Protein 2WGP (pdb70)

Radius of gyration: 25.58 Å; Cα contacts (8 Å, |Δi|>4): 626; chains: 2; bounding box: 50×39×85 Å

Structure (mmCIF, N/CA/C/O backbone):
data_2WGP
#
_entry.id   2WGP
#
_cell.length_a   85.011
_cell.length_b   85.011
_cell.length_c   115.112
_cell.angle_alpha   90.00
_cell.angle_beta   90.00
_cell.angle_gamma   90.00
#
_symmetry.space_group_name_H-M   'I 4'
#
loop_
_entity.id
_entity.type
_entity.pdbx_description
1 polymer 'DUAL SPECIFICITY PROTEIN PHOSPHATASE 14'
2 non-polymer 'PHOSPHATE ION'
3 water water
#
loop_
_atom_site.group_PDB
_atom_site.id
_atom_site.type_symbol
_atom_site.label_atom_id
_atom_site.label_alt_id
_atom_site.label_comp_id
_atom_site.label_asym_id
_atom_site.label_entity_id
_atom_site.label_seq_id
_atom_site.pdbx_PDB_ins_code
_atom_site.Cartn_x
_atom_site.Cartn_y
_atom_site.Cartn_z
_atom_site.occupancy
_atom_site.B_iso_or_equiv
_atom_site.auth_seq_id
_atom_site.auth_comp_id
_atom_site.auth_asym_id
_atom_site.auth_atom_id
_atom_site.pdbx_PDB_model_num
ATOM 1 N N . ILE A 1 23 ? -24.595 -26.696 15.901 1.00 36.35 24 ILE A N 1
ATOM 2 C CA . ILE A 1 23 ? -25.629 -27.690 16.119 1.00 35.44 24 ILE A CA 1
ATOM 3 C C . ILE A 1 23 ? -25.932 -28.525 14.860 1.00 34.58 24 ILE A C 1
ATOM 4 O O . ILE A 1 23 ? -26.010 -27.988 13.720 1.00 34.88 24 ILE A O 1
ATOM 6 N N . GLY A 1 24 ? -26.120 -29.836 15.071 1.00 33.27 25 GLY A N 1
ATOM 7 C CA . GLY A 1 24 ? -26.526 -30.759 13.996 1.00 31.27 25 GLY A CA 1
ATOM 8 C C . GLY A 1 24 ? -27.897 -30.376 13.443 1.00 28.86 25 GLY A C 1
ATOM 9 O O . GLY A 1 24 ? -28.804 -30.050 14.194 1.00 29.07 25 GLY A O 1
ATOM 10 N N . GLY A 1 25 ? -28.035 -30.413 12.121 1.00 26.82 26 GLY A N 1
ATOM 11 C CA . GLY A 1 25 ? -29.292 -30.148 11.451 1.00 26.40 26 GLY A CA 1
ATOM 12 C C . GLY A 1 25 ? -29.616 -28.700 11.138 1.00 25.30 26 GLY A C 1
ATOM 13 O O . GLY A 1 25 ? -30.693 -28.443 10.670 1.00 24.97 26 GLY A O 1
ATOM 14 N N . ILE A 1 26 ? -28.703 -27.761 11.417 1.00 24.91 27 ILE A N 1
ATOM 15 C CA . ILE A 1 26 ? -28.869 -26.360 11.016 1.00 25.84 27 ILE A CA 1
ATOM 16 C C . ILE A 1 26 ? -27.524 -25.759 10.567 1.00 25.74 27 ILE A C 1
ATOM 17 O O . ILE A 1 26 ? -26.446 -26.106 11.090 1.00 26.54 27 ILE A O 1
ATOM 22 N N . ALA A 1 27 ? -27.580 -24.919 9.542 1.00 25.04 28 ALA A N 1
ATOM 23 C CA . ALA A 1 27 ? -26.385 -24.254 9.012 1.00 25.12 28 ALA A CA 1
ATOM 24 C C . ALA A 1 27 ? -26.748 -22.843 8.635 1.00 24.97 28 ALA A C 1
ATOM 25 O O . ALA A 1 27 ? -27.814 -22.622 8.045 1.00 24.25 28 ALA A O 1
ATOM 27 N N . GLN A 1 28 ? -25.852 -21.903 8.934 1.00 24.61 29 GLN A N 1
ATOM 28 C CA . GLN A 1 28 ? -26.018 -20.535 8.490 1.00 25.91 29 GLN A CA 1
ATOM 29 C C . GLN A 1 28 ? -25.472 -20.349 7.077 1.00 25.54 29 GLN A C 1
ATOM 30 O O . GLN A 1 28 ? -24.336 -20.756 6.779 1.00 25.07 29 GLN A O 1
ATOM 36 N N . ILE A 1 29 ? -26.288 -19.739 6.218 1.00 25.34 30 ILE A N 1
ATOM 37 C CA . ILE A 1 29 ? -25.911 -19.434 4.812 1.00 25.73 30 ILE A CA 1
ATOM 38 C C . ILE A 1 29 ? -25.533 -17.964 4.642 1.00 25.75 30 ILE A C 1
ATOM 39 O O . ILE A 1 29 ? -24.520 -17.645 4.024 1.00 26.10 30 ILE A O 1
ATOM 44 N N . THR A 1 30 ? -26.341 -17.076 5.206 1.00 26.09 31 THR A N 1
ATOM 45 C CA . THR A 1 30 ? -26.027 -15.646 5.249 1.00 26.68 31 THR A CA 1
ATOM 46 C C . THR A 1 30 ? -26.386 -15.147 6.637 1.00 27.32 31 THR A C 1
ATOM 47 O O . THR A 1 30 ? -26.931 -15.906 7.421 1.00 28.24 31 THR A O 1
ATOM 51 N N . SER A 1 31 ? -26.139 -13.868 6.924 1.00 28.39 32 SER A N 1
ATOM 52 C CA . SER A 1 31 ? -26.530 -13.265 8.209 1.00 29.13 32 SER A CA 1
ATOM 53 C C . SER A 1 31 ? -28.022 -13.445 8.566 1.00 29.11 32 SER A C 1
ATOM 54 O O . SER A 1 31 ? -28.380 -13.529 9.744 1.00 30.16 32 SER A O 1
ATOM 57 N N . SER A 1 32 ? -28.883 -13.557 7.558 1.00 27.60 33 SER A N 1
ATOM 58 C CA . SER A 1 32 ? -30.317 -13.621 7.783 1.00 27.83 33 SER A CA 1
ATOM 59 C C . SER A 1 32 ? -30.978 -14.888 7.230 1.00 26.61 33 SER A C 1
ATOM 60 O O . SER A 1 32 ? -32.204 -14.927 7.087 1.00 26.04 33 SER A O 1
ATOM 63 N N . LEU A 1 33 ? -30.175 -15.910 6.921 1.00 25.44 34 LEU A N 1
ATOM 64 C CA . LEU A 1 33 ? -30.708 -17.132 6.301 1.00 24.69 34 LEU A CA 1
ATOM 65 C C . LEU A 1 33 ? -30.020 -18.353 6.856 1.00 24.66 34 LEU A C 1
ATOM 66 O O . LEU A 1 33 ? -28.777 -18.466 6.817 1.00 24.06 34 LEU A O 1
ATOM 71 N N . PHE A 1 34 ? -30.852 -19.275 7.345 1.00 24.23 35 PHE A N 1
ATOM 72 C CA . PHE A 1 34 ? -30.389 -20.556 7.816 1.00 24.72 35 PHE A CA 1
ATOM 73 C C . PHE A 1 34 ? -31.148 -21.658 7.085 1.00 24.72 35 PHE A C 1
ATOM 74 O O . PHE A 1 34 ? -32.314 -21.483 6.686 1.00 24.89 35 PHE A O 1
ATOM 82 N N . LEU A 1 35 ? -30.488 -22.802 6.944 1.00 25.44 36 LEU A N 1
ATOM 83 C CA . LEU A 1 35 ? -31.059 -23.993 6.328 1.00 26.37 36 LEU A CA 1
ATOM 84 C C . LEU A 1 35 ? -31.032 -25.130 7.353 1.00 26.59 36 LEU A C 1
ATOM 85 O O . LEU A 1 35 ? -30.047 -25.292 8.098 1.00 25.37 36 LEU A O 1
ATOM 90 N N . GLY A 1 36 ? -32.091 -25.934 7.390 1.00 26.65 37 GLY A N 1
ATOM 91 C CA . GLY A 1 36 ? -32.138 -27.019 8.345 1.00 27.68 37 GLY A CA 1
ATOM 92 C C . GLY A 1 36 ? -33.031 -28.206 8.031 1.00 27.48 37 GLY A C 1
ATOM 93 O O . GLY A 1 36 ? -33.831 -28.194 7.090 1.00 26.62 37 GLY A O 1
ATOM 94 N N . ARG A 1 37 ? -32.843 -29.230 8.861 1.00 28.86 38 ARG A N 1
ATOM 95 C CA . ARG A 1 37 ? -33.769 -30.340 9.034 1.00 28.87 38 ARG A CA 1
ATOM 96 C C . ARG A 1 37 ? -34.969 -29.933 9.837 1.00 30.10 38 ARG A C 1
ATOM 97 O O . ARG A 1 37 ? -34.886 -29.046 10.698 1.00 29.05 38 ARG A O 1
ATOM 105 N N . GLY A 1 38 ? -36.078 -30.642 9.627 1.00 31.49 39 GLY A N 1
ATOM 106 C CA . GLY A 1 38 ? -37.343 -30.298 10.304 1.00 32.73 39 GLY A CA 1
ATOM 107 C C . GLY A 1 38 ? -37.234 -30.410 11.813 1.00 32.99 39 GLY A C 1
ATOM 108 O O . GLY A 1 38 ? -37.826 -29.625 12.529 1.00 33.18 39 GLY A O 1
ATOM 109 N N . SER A 1 39 ? -36.438 -31.359 12.282 1.00 34.78 40 SER A N 1
ATOM 110 C CA . SER A 1 39 ? -36.187 -31.551 13.721 1.00 35.70 40 SER A CA 1
ATOM 111 C C . SER A 1 39 ? -35.760 -30.302 14.518 1.00 35.76 40 SER A C 1
ATOM 112 O O . SER A 1 39 ? -36.166 -30.162 15.680 1.00 36.27 40 SER A O 1
ATOM 115 N N . VAL A 1 40 ? -34.961 -29.412 13.913 1.00 34.96 41 VAL A N 1
ATOM 116 C CA . VAL A 1 40 ? -34.490 -28.190 14.574 1.00 34.99 41 VAL A CA 1
ATOM 117 C C . VAL A 1 40 ? -35.577 -27.119 14.586 1.00 34.66 41 VAL A C 1
ATOM 118 O O . VAL A 1 40 ? -35.531 -26.183 15.392 1.00 34.63 41 VAL A O 1
ATOM 122 N N . ALA A 1 41 ? -36.542 -27.263 13.676 1.00 34.49 42 ALA A N 1
ATOM 123 C CA . ALA A 1 41 ? -37.549 -26.236 13.469 1.00 35.28 42 ALA A CA 1
ATOM 124 C C . ALA A 1 41 ? -38.429 -26.027 14.713 1.00 35.04 42 ALA A C 1
ATOM 125 O O . ALA A 1 41 ? -38.845 -24.905 14.951 1.00 35.78 42 ALA A O 1
ATOM 127 N N . SER A 1 42 ? -38.642 -27.069 15.529 1.00 34.75 43 SER A N 1
ATOM 128 C CA . SER A 1 42 ? -39.404 -26.943 16.782 1.00 35.17 43 SER A CA 1
ATOM 129 C C . SER A 1 42 ? -38.563 -26.551 18.026 1.00 34.78 43 SER A C 1
ATOM 130 O O . SER A 1 42 ? -39.109 -26.419 19.125 1.00 34.99 43 SER A O 1
ATOM 133 N N . ASN A 1 43 ? -37.253 -26.365 17.859 1.00 33.82 44 ASN A N 1
ATOM 134 C CA . ASN A 1 43 ? -36.390 -25.960 18.974 1.00 33.31 44 ASN A CA 1
ATOM 135 C C . ASN A 1 43 ? -36.377 -24.435 19.087 1.00 33.09 44 ASN A C 1
ATOM 136 O O . ASN A 1 43 ? -35.502 -23.751 18.533 1.00 31.52 44 ASN A O 1
ATOM 141 N N . ARG A 1 44 ? -37.365 -23.926 19.818 1.00 32.67 45 ARG A N 1
ATOM 142 C CA . ARG A 1 44 ? -37.563 -22.495 20.005 1.00 33.42 45 ARG A CA 1
ATOM 143 C C . ARG A 1 44 ? -36.285 -21.789 20.464 1.00 32.60 45 ARG A C 1
ATOM 144 O O . ARG A 1 44 ? -35.874 -20.802 19.871 1.00 31.66 45 ARG A O 1
ATOM 152 N N . HIS A 1 45 ? -35.638 -22.329 21.490 1.00 33.08 46 HIS A N 1
ATOM 153 C CA . HIS A 1 45 ? -34.407 -21.740 22.032 1.00 33.36 46 HIS A CA 1
ATOM 154 C C . HIS A 1 45 ? -33.269 -21.656 21.019 1.00 32.40 46 HIS A C 1
ATOM 155 O O . HIS A 1 45 ? -32.568 -20.654 20.979 1.00 31.70 46 HIS A O 1
ATOM 162 N N . LEU A 1 46 ? -33.068 -22.726 20.247 1.00 31.16 47 LEU A N 1
ATOM 163 C CA . LEU A 1 46 ? -32.030 -22.764 19.214 1.00 31.27 47 LEU A CA 1
ATOM 164 C C . LEU A 1 46 ? -32.266 -21.689 18.155 1.00 30.52 47 LEU A C 1
ATOM 165 O O . LEU A 1 46 ? -31.334 -20.994 17.743 1.00 30.50 47 LEU A O 1
ATOM 170 N N . LEU A 1 47 ? -33.509 -21.541 17.712 1.00 29.29 48 LEU A N 1
ATOM 171 C CA . LEU A 1 47 ? -33.825 -20.553 16.691 1.00 29.09 48 LEU A CA 1
ATOM 172 C C . LEU A 1 47 ? -33.740 -19.107 17.227 1.00 29.00 48 LEU A C 1
ATOM 173 O O . LEU A 1 47 ? -33.213 -18.217 16.541 1.00 28.88 48 LEU A O 1
ATOM 178 N N . GLN A 1 48 ? -34.238 -18.876 18.443 1.00 29.01 49 GLN A N 1
ATOM 179 C CA . GLN A 1 48 ? -34.114 -17.562 19.101 1.00 29.83 49 GLN A CA 1
ATOM 180 C C . GLN A 1 48 ? -32.650 -17.146 19.257 1.00 29.80 49 GLN A C 1
ATOM 181 O O . GLN A 1 48 ? -32.294 -15.992 19.013 1.00 29.03 49 GLN A O 1
ATOM 187 N N . ALA A 1 49 ? -31.801 -18.116 19.608 1.00 29.91 50 ALA A N 1
ATOM 188 C CA . ALA A 1 49 ? -30.360 -17.888 19.745 1.00 30.48 50 ALA A CA 1
ATOM 189 C C . ALA A 1 49 ? -29.743 -17.364 18.438 1.00 30.66 50 ALA A C 1
ATOM 190 O O . ALA A 1 49 ? -28.752 -16.655 18.467 1.00 31.22 50 ALA A O 1
ATOM 192 N N . ARG A 1 50 ? -30.349 -17.703 17.302 1.00 30.83 51 ARG A N 1
ATOM 193 C CA . ARG A 1 50 ? -29.892 -17.254 15.976 1.00 30.44 51 ARG A CA 1
ATOM 194 C C . ARG A 1 50 ? -30.634 -16.035 15.442 1.00 30.34 51 ARG A C 1
ATOM 195 O O . ARG A 1 50 ? -30.397 -15.619 14.305 1.00 30.06 51 ARG A O 1
ATOM 203 N N . GLY A 1 51 ? -31.546 -15.483 16.247 1.00 29.59 52 GLY A N 1
ATOM 204 C CA . GLY A 1 51 ? -32.360 -14.345 15.833 1.00 29.29 52 GLY A CA 1
ATOM 205 C C . GLY A 1 51 ? -33.370 -14.647 14.739 1.00 28.12 52 GLY A C 1
ATOM 206 O O . GLY A 1 51 ? -33.829 -13.741 14.048 1.00 27.85 52 GLY A O 1
ATOM 207 N N . ILE A 1 52 ? -33.740 -15.918 14.611 1.00 28.12 53 ILE A N 1
ATOM 208 C CA . ILE A 1 52 ? -34.700 -16.369 13.608 1.00 27.52 53 ILE A CA 1
ATOM 209 C C . ILE A 1 52 ? -36.097 -15.865 13.982 1.00 27.06 53 ILE A C 1
ATOM 210 O O . ILE A 1 52 ? -36.547 -16.003 15.124 1.00 26.31 53 ILE A O 1
ATOM 215 N N . THR A 1 53 ? -36.733 -15.218 13.015 1.00 26.19 54 THR A N 1
ATOM 216 C CA . THR A 1 53 ? -38.058 -14.629 13.181 1.00 25.56 54 THR A CA 1
ATOM 217 C C . THR A 1 53 ? -39.104 -15.254 12.240 1.00 25.59 54 THR A C 1
ATOM 218 O O . THR A 1 53 ? -40.309 -15.124 12.472 1.00 25.01 54 THR A O 1
ATOM 222 N N . CYS A 1 54 ? -38.628 -15.912 11.177 1.00 25.37 55 CYS A N 1
ATOM 223 C CA . CYS A 1 54 ? -39.485 -16.479 10.158 1.00 25.46 55 CYS A CA 1
ATOM 224 C C . CYS A 1 54 ? -39.033 -17.886 9.815 1.00 24.96 55 CYS A C 1
ATOM 225 O O . CYS A 1 54 ? -37.822 -18.141 9.625 1.00 24.83 55 CYS A O 1
ATOM 228 N N . ILE A 1 55 ? -39.996 -18.806 9.801 1.00 24.39 56 ILE A N 1
ATOM 229 C CA . ILE A 1 55 ? -39.752 -20.203 9.425 1.00 24.73 56 ILE A CA 1
ATOM 230 C C . ILE A 1 55 ? -40.511 -20.546 8.135 1.00 24.58 56 ILE A C 1
ATOM 231 O O . ILE A 1 55 ? -41.758 -20.480 8.076 1.00 24.68 56 ILE A O 1
ATOM 236 N N . VAL A 1 56 ? -39.733 -20.918 7.114 1.00 25.15 57 VAL A N 1
ATOM 237 C CA . VAL A 1 56 ? -40.242 -21.449 5.855 1.00 24.85 57 VAL A CA 1
ATOM 238 C C . VAL A 1 56 ? -40.162 -22.971 5.921 1.00 24.48 57 VAL A C 1
ATOM 239 O O . VAL A 1 56 ? -39.080 -23.579 5.867 1.00 24.20 57 VAL A O 1
ATOM 243 N N . ASN A 1 57 ? -41.323 -23.571 6.042 1.00 23.74 58 ASN A N 1
ATOM 244 C CA . ASN A 1 57 ? -41.460 -25.019 6.088 1.00 23.92 58 ASN A CA 1
ATOM 245 C C . ASN A 1 57 ? -41.691 -25.554 4.666 1.00 24.16 58 ASN A C 1
ATOM 246 O O . ASN A 1 57 ? -42.826 -25.557 4.179 1.00 25.03 58 ASN A O 1
ATOM 251 N N . ALA A 1 58 ? -40.600 -25.970 4.007 1.00 23.75 59 ALA A N 1
ATOM 252 C CA . ALA A 1 58 ? -40.647 -26.502 2.629 1.00 24.66 59 ALA A CA 1
ATOM 253 C C . ALA A 1 58 ? -40.965 -27.997 2.576 1.00 24.74 59 ALA A C 1
ATOM 254 O O . ALA A 1 58 ? -40.256 -28.780 1.919 1.00 26.40 59 ALA A O 1
ATOM 256 N N . THR A 1 59 ? -42.014 -28.405 3.283 1.00 24.68 60 THR A N 1
ATOM 257 C CA . THR A 1 59 ? -42.489 -29.779 3.249 1.00 25.19 60 THR A CA 1
ATOM 258 C C . THR A 1 59 ? -43.988 -29.812 3.270 1.00 25.10 60 THR A C 1
ATOM 259 O O . THR A 1 59 ? -44.636 -28.901 3.814 1.00 26.47 60 THR A O 1
ATOM 263 N N . ILE A 1 60 ? -44.530 -30.853 2.658 1.00 24.51 61 ILE A N 1
ATOM 264 C CA A ILE A 1 60 ? -45.934 -31.152 2.786 0.50 24.14 61 ILE A CA 1
ATOM 265 C CA B ILE A 1 60 ? -45.947 -31.193 2.799 0.50 24.33 61 ILE A CA 1
ATOM 266 C C . ILE A 1 60 ? -46.168 -31.894 4.117 1.00 24.08 61 ILE A C 1
ATOM 267 O O . ILE A 1 60 ? -47.142 -31.629 4.821 1.00 23.93 61 ILE A O 1
ATOM 276 N N . GLU A 1 61 ? -45.236 -32.781 4.460 1.00 24.40 62 GLU A N 1
ATOM 277 C CA . GLU A 1 61 ? -45.469 -33.808 5.454 1.00 24.62 62 GLU A CA 1
ATOM 278 C C . GLU A 1 61 ? -45.180 -33.462 6.913 1.00 25.25 62 GLU A C 1
ATOM 279 O O . GLU A 1 61 ? -45.616 -34.189 7.808 1.00 24.69 62 GLU A O 1
ATOM 285 N N . ILE A 1 62 ? -44.455 -32.371 7.141 1.00 24.91 63 ILE A N 1
ATOM 286 C CA . ILE A 1 62 ? -44.196 -31.863 8.492 1.00 26.06 63 ILE A CA 1
ATOM 287 C C . ILE A 1 62 ? -45.146 -30.687 8.792 1.00 26.34 63 ILE A C 1
ATOM 288 O O . ILE A 1 62 ? -45.127 -29.674 8.089 1.00 26.07 63 ILE A O 1
ATOM 293 N N . PRO A 1 63 ? -45.991 -30.823 9.833 1.00 26.27 64 PRO A N 1
ATOM 294 C CA . PRO A 1 63 ? -46.861 -29.690 10.250 1.00 26.46 64 PRO A CA 1
ATOM 295 C C . PRO A 1 63 ? -46.067 -28.577 10.956 1.00 27.18 64 PRO A C 1
ATOM 296 O O . PRO A 1 63 ? -45.126 -28.870 11.676 1.00 26.08 64 PRO A O 1
ATOM 300 N N . ASN A 1 64 ? -46.451 -27.318 10.764 1.00 27.26 65 ASN A N 1
ATOM 301 C CA . ASN A 1 64 ? -45.793 -26.199 11.485 1.00 28.41 65 ASN A CA 1
ATOM 302 C C . ASN A 1 64 ? -46.036 -26.388 12.960 1.00 29.17 65 ASN A C 1
ATOM 303 O O . ASN A 1 64 ? -47.170 -26.673 13.370 1.00 28.13 65 ASN A O 1
ATOM 308 N N . PHE A 1 65 ? -44.995 -26.217 13.769 1.00 30.20 66 PHE A N 1
ATOM 309 C CA . PHE A 1 65 ? -45.170 -26.351 15.208 1.00 31.79 66 PHE A CA 1
ATOM 310 C C . PHE A 1 65 ? -46.000 -25.192 15.732 1.00 31.56 66 PHE A C 1
ATOM 311 O O . PHE A 1 65 ? -46.687 -25.324 16.724 1.00 32.63 66 PHE A O 1
ATOM 319 N N . ASN A 1 66 ? -45.919 -24.056 15.052 1.00 31.96 67 ASN A N 1
ATOM 320 C CA . ASN A 1 66 ? -46.638 -22.834 15.416 1.00 31.96 67 ASN A CA 1
ATOM 321 C C . ASN A 1 66 ? -46.286 -22.136 16.740 1.00 31.90 67 ASN A C 1
ATOM 322 O O . ASN A 1 66 ? -47.164 -21.696 17.470 1.00 31.71 67 ASN A O 1
ATOM 327 N N . TRP A 1 67 ? -45.011 -21.982 17.055 1.00 31.06 68 TRP A N 1
ATOM 328 C CA . TRP A 1 67 ? -44.664 -21.145 18.203 1.00 30.89 68 TRP A CA 1
ATOM 329 C C . TRP A 1 67 ? -45.073 -19.695 17.904 1.00 30.41 68 TRP A C 1
ATOM 330 O O . TRP A 1 67 ? -44.895 -19.232 16.769 1.00 29.40 68 TRP A O 1
ATOM 341 N N . PRO A 1 68 ? -45.612 -18.972 18.909 1.00 30.54 69 PRO A N 1
ATOM 342 C CA . PRO A 1 68 ? -46.001 -17.575 18.659 1.00 30.08 69 PRO A CA 1
ATOM 343 C C . PRO A 1 68 ? -44.838 -16.673 18.229 1.00 29.61 69 PRO A C 1
ATOM 344 O O . PRO A 1 68 ? -45.047 -15.674 17.551 1.00 29.04 69 PRO A O 1
ATOM 348 N N . GLN A 1 69 ? -43.628 -17.060 18.607 1.00 29.16 70 GLN A N 1
ATOM 349 C CA . GLN A 1 69 ? -42.414 -16.273 18.372 1.00 30.11 70 GLN A CA 1
ATOM 350 C C . GLN A 1 69 ? -42.018 -16.158 16.910 1.00 29.24 70 GLN A C 1
ATOM 351 O O . GLN A 1 69 ? -41.202 -15.309 16.556 1.00 29.63 70 GLN A O 1
ATOM 357 N N . PHE A 1 70 ? -42.534 -17.041 16.068 1.00 28.31 71 PHE A N 1
ATOM 358 C CA . PHE A 1 70 ? -42.122 -17.058 14.679 1.00 27.81 71 PHE A CA 1
ATOM 359 C C . PHE A 1 70 ? -43.299 -16.863 13.786 1.00 27.78 71 PHE A C 1
ATOM 360 O O . PHE A 1 70 ? -44.421 -17.261 14.111 1.00 27.84 71 PHE A O 1
ATOM 368 N N . GLU A 1 71 ? -43.013 -16.243 12.653 1.00 28.04 72 GLU A N 1
ATOM 369 C CA . GLU A 1 71 ? -43.890 -16.225 11.513 1.00 28.78 72 GLU A CA 1
ATOM 370 C C . GLU A 1 71 ? -43.636 -17.517 10.750 1.00 28.06 72 GLU A C 1
ATOM 371 O O . GLU A 1 71 ? -42.504 -17.956 10.649 1.00 27.59 72 GLU A O 1
ATOM 377 N N . TYR A 1 72 ? -44.679 -18.154 10.237 1.00 27.95 73 TYR A N 1
ATOM 378 C CA . TYR A 1 72 ? -44.513 -19.416 9.507 1.00 27.28 73 TYR A CA 1
ATOM 379 C C . TYR A 1 72 ? -45.005 -19.283 8.075 1.00 28.17 73 TYR A C 1
ATOM 380 O O . TYR A 1 72 ? -46.083 -18.694 7.833 1.00 27.40 73 TYR A O 1
ATOM 389 N N . VAL A 1 73 ? -44.232 -19.853 7.145 1.00 27.32 74 VAL A N 1
ATOM 390 C CA . VAL A 1 73 ? -44.597 -19.949 5.730 1.00 27.80 74 VAL A CA 1
ATOM 391 C C . VAL A 1 73 ? -44.486 -21.413 5.276 1.00 26.89 74 VAL A C 1
ATOM 392 O O . VAL A 1 73 ? -43.426 -21.998 5.328 1.00 25.92 74 VAL A O 1
ATOM 396 N N . LYS A 1 74 ? -45.597 -21.989 4.850 1.00 26.85 75 LYS A N 1
ATOM 397 C CA . LYS A 1 74 ? -45.637 -23.382 4.396 1.00 26.89 75 LYS A CA 1
ATOM 398 C C . LYS A 1 74 ? -45.497 -23.410 2.877 1.00 26.67 75 LYS A C 1
ATOM 399 O O . LYS A 1 74 ? -46.247 -22.735 2.166 1.00 26.55 75 LYS A O 1
ATOM 405 N N . VAL A 1 75 ? -44.534 -24.192 2.399 1.00 26.95 76 VAL A N 1
ATOM 406 C CA . VAL A 1 75 ? -44.317 -24.471 0.981 1.00 26.82 76 VAL A CA 1
ATOM 407 C C . VAL A 1 75 ? -44.527 -25.995 0.780 1.00 27.12 76 VAL A C 1
ATOM 408 O O . VAL A 1 75 ? -43.585 -26.783 0.929 1.00 26.16 76 VAL A O 1
ATOM 412 N N . PRO A 1 76 ? -45.767 -26.404 0.445 1.00 25.86 77 PRO A N 1
ATOM 413 C CA . PRO A 1 76 ? -46.117 -27.814 0.593 1.00 26.83 77 PRO A CA 1
ATOM 414 C C . PRO A 1 76 ? -45.753 -28.668 -0.617 1.00 27.06 77 PRO A C 1
ATOM 415 O O . PRO A 1 76 ? -46.637 -29.116 -1.375 1.00 28.20 77 PRO A O 1
ATOM 419 N N . LEU A 1 77 ? -44.463 -28.981 -0.693 1.00 27.76 78 LEU A N 1
ATOM 420 C CA . LEU A 1 77 ? -43.849 -29.781 -1.743 1.00 27.63 78 LEU A CA 1
ATOM 421 C C . LEU A 1 77 ? -43.307 -31.098 -1.191 1.00 26.33 78 LEU A C 1
ATOM 422 O O . LEU A 1 77 ? -42.874 -31.151 -0.052 1.00 26.36 78 LEU A O 1
ATOM 427 N N . ALA A 1 78 ? -43.288 -32.117 -2.039 1.00 25.91 79 ALA A N 1
ATOM 428 C CA . ALA A 1 78 ? -42.580 -33.379 -1.805 1.00 25.00 79 ALA A CA 1
ATOM 429 C C . ALA A 1 78 ? -41.187 -33.266 -2.413 1.00 25.15 79 ALA A C 1
ATOM 430 O O . ALA A 1 78 ? -40.971 -32.457 -3.312 1.00 24.63 79 ALA A O 1
ATOM 432 N N . ASP A 1 79 ? -40.235 -34.057 -1.901 1.00 25.28 80 ASP A N 1
ATOM 433 C CA . ASP A 1 79 ? -38.889 -34.093 -2.455 1.00 25.15 80 ASP A CA 1
ATOM 434 C C . ASP A 1 79 ? -38.848 -35.077 -3.636 1.00 25.18 80 ASP A C 1
ATOM 435 O O . ASP A 1 79 ? -38.326 -36.206 -3.525 1.00 25.16 80 ASP A O 1
ATOM 440 N N . MET A 1 80 ? -39.396 -34.628 -4.765 1.00 24.67 81 MET A N 1
ATOM 441 C CA . MET A 1 80 ? -39.547 -35.461 -5.946 1.00 25.69 81 MET A CA 1
ATOM 442 C C . MET A 1 80 ? -39.133 -34.637 -7.164 1.00 25.28 81 MET A C 1
ATOM 443 O O . MET A 1 80 ? -39.351 -33.433 -7.193 1.00 24.38 81 MET A O 1
ATOM 448 N N . PRO A 1 81 ? -38.517 -35.283 -8.169 1.00 25.72 82 PRO A N 1
ATOM 449 C CA . PRO A 1 81 ? -37.999 -34.505 -9.315 1.00 25.77 82 PRO A CA 1
ATOM 450 C C . PRO A 1 81 ? -39.073 -33.726 -10.090 1.00 25.22 82 PRO A C 1
ATOM 451 O O . PRO A 1 81 ? -38.785 -32.671 -10.643 1.00 25.54 82 PRO A O 1
ATOM 455 N N . HIS A 1 82 ? -40.304 -34.208 -10.100 1.00 24.88 83 HIS A N 1
ATOM 456 C CA . HIS A 1 82 ? -41.404 -33.453 -10.772 1.00 25.28 83 HIS A CA 1
ATOM 457 C C . HIS A 1 82 ? -42.190 -32.495 -9.864 1.00 24.84 83 HIS A C 1
ATOM 458 O O . HIS A 1 82 ? -43.129 -31.849 -10.317 1.00 24.45 83 HIS A O 1
ATOM 465 N N . ALA A 1 83 ? -41.810 -32.376 -8.594 1.00 23.88 84 ALA A N 1
ATOM 466 C CA . ALA A 1 83 ? -42.408 -31.347 -7.746 1.00 23.78 84 ALA A CA 1
ATOM 467 C C . ALA A 1 83 ? -41.960 -30.001 -8.314 1.00 23.69 84 ALA A C 1
ATOM 468 O O . ALA A 1 83 ? -40.740 -29.771 -8.505 1.00 23.92 84 ALA A O 1
ATOM 470 N N . PRO A 1 84 ? -42.925 -29.099 -8.580 1.00 23.78 85 PRO A N 1
ATOM 471 C CA . PRO A 1 84 ? -42.618 -27.816 -9.235 1.00 23.77 85 PRO A CA 1
ATOM 472 C C . PRO A 1 84 ? -42.125 -26.765 -8.242 1.00 23.77 85 PRO A C 1
ATOM 473 O O . PRO A 1 84 ? -42.729 -25.679 -8.097 1.00 23.61 85 PRO A O 1
ATOM 477 N N . ILE A 1 85 ? -41.007 -27.088 -7.594 1.00 23.43 86 ILE A N 1
ATOM 478 C CA . ILE A 1 85 ? -40.378 -26.230 -6.591 1.00 23.31 86 ILE A CA 1
ATOM 479 C C . ILE A 1 85 ? -40.031 -24.822 -7.127 1.00 22.80 86 ILE A C 1
ATOM 480 O O . ILE A 1 85 ? -40.092 -23.826 -6.389 1.00 22.22 86 ILE A O 1
ATOM 485 N N . GLY A 1 86 ? -39.700 -24.742 -8.407 1.00 22.30 87 GLY A N 1
ATOM 486 C CA . GLY A 1 86 ? -39.416 -23.484 -9.061 1.00 22.63 87 GLY A CA 1
ATOM 487 C C . GLY A 1 86 ? -40.497 -22.418 -8.947 1.00 22.61 87 GLY A C 1
ATOM 488 O O . GLY A 1 86 ? -40.202 -21.218 -9.025 1.00 23.34 87 GLY A O 1
ATOM 489 N N . LEU A 1 87 ? -41.746 -22.850 -8.767 1.00 23.56 88 LEU A N 1
ATOM 490 C CA . LEU A 1 87 ? -42.864 -21.935 -8.603 1.00 23.29 88 LEU A CA 1
ATOM 491 C C . LEU A 1 87 ? -42.751 -21.154 -7.290 1.00 23.91 88 LEU A C 1
ATOM 492 O O . LEU A 1 87 ? -43.478 -20.188 -7.080 1.00 25.01 88 LEU A O 1
ATOM 497 N N . TYR A 1 88 ? -41.869 -21.596 -6.400 1.00 24.41 89 TYR A N 1
ATOM 498 C CA . TYR A 1 88 ? -41.616 -20.924 -5.132 1.00 24.91 89 TYR A CA 1
ATOM 499 C C . TYR A 1 88 ? -40.283 -20.167 -5.094 1.00 25.22 89 TYR A C 1
ATOM 500 O O . TYR A 1 88 ? -39.936 -19.573 -4.073 1.00 26.30 89 TYR A O 1
ATOM 509 N N . PHE A 1 89 ? -39.522 -20.188 -6.190 1.00 25.78 90 PHE A N 1
ATOM 510 C CA . PHE A 1 89 ? -38.199 -19.563 -6.188 1.00 25.22 90 PHE A CA 1
ATOM 511 C C . PHE A 1 89 ? -38.303 -18.074 -5.850 1.00 25.28 90 PHE A C 1
ATOM 512 O O . PHE A 1 89 ? -37.677 -17.620 -4.876 1.00 24.52 90 PHE A O 1
ATOM 520 N N . ASP A 1 90 ? -39.115 -17.334 -6.611 1.00 25.59 91 ASP A N 1
ATOM 521 C CA . ASP A 1 90 ? -39.277 -15.884 -6.404 1.00 25.81 91 ASP A CA 1
ATOM 522 C C . ASP A 1 90 ? -39.980 -15.589 -5.082 1.00 25.94 91 ASP A C 1
ATOM 523 O O . ASP A 1 90 ? -39.530 -14.752 -4.318 1.00 24.54 91 ASP A O 1
ATOM 528 N N . THR A 1 91 ? -41.058 -16.315 -4.781 1.00 26.07 92 THR A N 1
ATOM 529 C CA . THR A 1 91 ? -41.835 -15.984 -3.587 1.00 26.77 92 THR A CA 1
ATOM 530 C C . THR A 1 91 ? -41.050 -16.244 -2.295 1.00 26.24 92 THR A C 1
ATOM 531 O O . THR A 1 91 ? -41.074 -15.403 -1.374 1.00 25.38 92 THR A O 1
ATOM 535 N N . VAL A 1 92 ? -40.295 -17.345 -2.228 1.00 25.80 93 VAL A N 1
ATOM 536 C CA . VAL A 1 92 ? -39.504 -17.647 -1.025 1.00 25.71 93 VAL A CA 1
ATOM 537 C C . VAL A 1 92 ? -38.288 -16.716 -0.953 1.00 25.99 93 VAL A C 1
ATOM 538 O O . VAL A 1 92 ? -37.957 -16.214 0.121 1.00 24.89 93 VAL A O 1
ATOM 542 N N . ALA A 1 93 ? -37.612 -16.518 -2.087 1.00 25.91 94 ALA A N 1
ATOM 543 C CA . ALA A 1 93 ? -36.468 -15.619 -2.147 1.00 25.74 94 ALA A CA 1
ATOM 544 C C . ALA A 1 93 ? -36.871 -14.186 -1.749 1.00 25.77 94 ALA A C 1
ATOM 545 O O . ALA A 1 93 ? -36.185 -13.538 -0.959 1.00 25.81 94 ALA A O 1
ATOM 547 N N . ASP A 1 94 ? -37.996 -13.717 -2.266 1.00 25.48 95 ASP A N 1
ATOM 548 C CA . ASP A 1 94 ? -38.551 -12.413 -1.865 1.00 25.88 95 ASP A CA 1
ATOM 549 C C . ASP A 1 94 ? -38.875 -12.329 -0.361 1.00 25.61 95 ASP A C 1
ATOM 550 O O . ASP A 1 94 ? -38.631 -11.301 0.263 1.00 26.03 95 ASP A O 1
ATOM 555 N N . LYS A 1 95 ? -39.402 -13.405 0.206 1.00 25.78 96 LYS A N 1
ATOM 556 C CA . LYS A 1 95 ? -39.710 -13.452 1.645 1.00 26.68 96 LYS A CA 1
ATOM 557 C C . LYS A 1 95 ? -38.444 -13.377 2.518 1.00 25.78 96 LYS A C 1
ATOM 558 O O . LYS A 1 95 ? -38.373 -12.573 3.459 1.00 23.78 96 LYS A O 1
ATOM 564 N N . ILE A 1 96 ? -37.432 -14.167 2.151 1.00 25.93 97 ILE A N 1
ATOM 565 C CA . ILE A 1 96 ? -36.137 -14.132 2.834 1.00 25.62 97 ILE A CA 1
ATOM 566 C C . ILE A 1 96 ? -35.593 -12.707 2.789 1.00 25.20 97 ILE A C 1
ATOM 567 O O . ILE A 1 96 ? -35.117 -12.211 3.802 1.00 25.09 97 ILE A O 1
ATOM 572 N N . HIS A 1 97 ? -35.684 -12.067 1.626 1.00 24.88 98 HIS A N 1
ATOM 573 C CA . HIS A 1 97 ? -35.199 -10.693 1.445 1.00 25.58 98 HIS A CA 1
ATOM 574 C C . HIS A 1 97 ? -36.007 -9.699 2.289 1.00 25.31 98 HIS A C 1
ATOM 575 O O . HIS A 1 97 ? -35.438 -8.827 2.942 1.00 24.95 98 HIS A O 1
ATOM 582 N N . SER A 1 98 ? -37.335 -9.829 2.248 1.00 25.48 99 SER A N 1
ATOM 583 C CA . SER A 1 98 ? -38.257 -8.971 3.035 1.00 25.73 99 SER A CA 1
ATOM 584 C C . SER A 1 98 ? -37.935 -9.047 4.532 1.00 25.37 99 SER A C 1
ATOM 585 O O . SER A 1 98 ? -37.862 -8.028 5.213 1.00 24.30 99 SER A O 1
ATOM 588 N N . VAL A 1 99 ? -37.778 -10.270 5.041 1.00 24.85 100 VAL A N 1
ATOM 589 C CA . VAL A 1 99 ? -37.453 -10.506 6.458 1.00 25.57 100 VAL A CA 1
ATOM 590 C C . VAL A 1 99 ? -36.107 -9.891 6.840 1.00 25.82 100 VAL A C 1
ATOM 591 O O . VAL A 1 99 ? -35.977 -9.204 7.862 1.00 26.18 100 VAL A O 1
ATOM 595 N N . SER A 1 100 ? -35.107 -10.128 6.003 1.00 26.37 101 SER A N 1
ATOM 596 C CA . SER A 1 100 ? -33.790 -9.538 6.185 1.00 26.98 101 SER A CA 1
ATOM 597 C C . SER A 1 100 ? -33.823 -8.001 6.209 1.00 27.77 101 SER A C 1
ATOM 598 O O . SER A 1 100 ? -33.218 -7.349 7.085 1.00 26.59 101 SER A O 1
ATOM 601 N N . ARG A 1 101 ? -34.562 -7.408 5.277 1.00 28.75 102 ARG A N 1
ATOM 602 C CA . ARG A 1 101 ? -34.680 -5.952 5.258 1.00 29.64 102 ARG A CA 1
ATOM 603 C C . ARG A 1 101 ? -35.468 -5.393 6.441 1.00 28.93 102 ARG A C 1
ATOM 604 O O . ARG A 1 101 ? -35.259 -4.263 6.838 1.00 29.25 102 ARG A O 1
ATOM 612 N N . LYS A 1 102 ? -36.348 -6.200 7.013 1.00 28.53 103 LYS A N 1
ATOM 613 C CA . LYS A 1 102 ? -36.995 -5.884 8.279 1.00 28.78 103 LYS A CA 1
ATOM 614 C C . LYS A 1 102 ? -36.160 -6.305 9.506 1.00 27.62 103 LYS A C 1
ATOM 615 O O . LYS A 1 102 ? -36.673 -6.295 10.614 1.00 27.50 103 LYS A O 1
ATOM 621 N N . HIS A 1 103 ? -34.902 -6.701 9.281 1.00 27.05 104 HIS A N 1
ATOM 622 C CA . HIS A 1 103 ? -33.915 -6.998 10.333 1.00 26.77 104 HIS A CA 1
ATOM 623 C C . HIS A 1 103 ? -34.230 -8.257 11.146 1.00 26.01 104 HIS A C 1
ATOM 624 O O . HIS A 1 103 ? -33.924 -8.347 12.329 1.00 25.79 104 HIS A O 1
ATOM 631 N N . GLY A 1 104 ? -34.822 -9.240 10.477 1.00 25.41 105 GLY A N 1
ATOM 632 C CA . GLY A 1 104 ? -35.039 -10.536 11.060 1.00 24.78 105 GLY A CA 1
ATOM 633 C C . GLY A 1 104 ? -34.166 -11.562 10.357 1.00 24.07 105 GLY A C 1
ATOM 634 O O . GLY A 1 104 ? -33.178 -11.232 9.662 1.00 23.17 105 GLY A O 1
ATOM 635 N N . ALA A 1 105 ? -34.531 -12.815 10.535 1.00 22.67 106 ALA A N 1
ATOM 636 C CA . ALA A 1 105 ? -33.808 -13.907 9.896 1.00 23.06 106 ALA A CA 1
ATOM 637 C C . ALA A 1 105 ? -34.748 -15.081 9.643 1.00 23.18 106 ALA A C 1
ATOM 638 O O . ALA A 1 105 ? -35.720 -15.290 10.362 1.00 23.00 106 ALA A O 1
ATOM 640 N N . THR A 1 106 ? -34.451 -15.818 8.582 1.00 23.09 107 THR A N 1
ATOM 641 C CA . THR A 1 106 ? -35.302 -16.898 8.130 1.00 22.96 107 THR A CA 1
ATOM 642 C C . THR A 1 106 ? -34.590 -18.246 8.226 1.00 22.92 107 THR A C 1
ATOM 643 O O . THR A 1 106 ? -33.427 -18.381 7.846 1.00 22.01 107 THR A O 1
ATOM 647 N N . LEU A 1 107 ? -35.316 -19.246 8.728 1.00 22.82 108 LEU A N 1
ATOM 648 C CA . LEU A 1 107 ? -34.934 -20.625 8.578 1.00 22.44 108 LEU A CA 1
ATOM 649 C C . LEU A 1 107 ? -35.769 -21.265 7.486 1.00 22.09 108 LEU A C 1
ATOM 650 O O . LEU A 1 107 ? -37.008 -21.273 7.549 1.00 22.90 108 LEU A O 1
ATOM 655 N N . VAL A 1 108 ? -35.096 -21.777 6.468 1.00 21.93 109 VAL A N 1
ATOM 656 C CA . VAL A 1 108 ? -35.760 -22.585 5.456 1.00 21.73 109 VAL A CA 1
ATOM 657 C C . VAL A 1 108 ? -35.416 -24.020 5.804 1.00 22.02 109 VAL A C 1
ATOM 658 O O . VAL A 1 108 ? -34.221 -24.404 5.785 1.00 22.17 109 VAL A O 1
ATOM 662 N N . HIS A 1 109 ? -36.446 -24.798 6.154 1.00 22.03 110 HIS A N 1
ATOM 663 C CA . HIS A 1 109 ? -36.249 -26.200 6.530 1.00 22.21 110 HIS A CA 1
ATOM 664 C C . HIS A 1 109 ? -37.051 -27.129 5.639 1.00 22.37 110 HIS A C 1
ATOM 665 O O . HIS A 1 109 ? -38.075 -26.739 5.042 1.00 23.24 110 HIS A O 1
ATOM 672 N N . CYS A 1 110 ? -36.579 -28.360 5.545 1.00 22.17 111 CYS A N 1
ATOM 673 C CA . CYS A 1 110 ? -37.356 -29.438 4.936 1.00 22.40 111 CYS A CA 1
ATOM 674 C C . CYS A 1 110 ? -37.344 -30.595 5.941 1.00 23.15 111 CYS A C 1
ATOM 675 O O . CYS A 1 110 ? -37.476 -30.346 7.144 1.00 24.59 111 CYS A O 1
ATOM 678 N N . ALA A 1 111 ? -37.192 -31.842 5.489 1.00 23.55 112 ALA A N 1
ATOM 679 C CA . ALA A 1 111 ? -37.123 -33.001 6.380 1.00 22.95 112 ALA A CA 1
ATOM 680 C C . ALA A 1 111 ? -35.656 -33.303 6.688 1.00 22.57 112 ALA A C 1
ATOM 681 O O . ALA A 1 111 ? -35.214 -33.180 7.821 1.00 21.99 112 ALA A O 1
ATOM 683 N N . ALA A 1 112 ? -34.900 -33.577 5.632 1.00 22.33 113 ALA A N 1
ATOM 684 C CA . ALA A 1 112 ? -33.503 -33.994 5.720 1.00 22.64 113 ALA A CA 1
ATOM 685 C C . ALA A 1 112 ? -32.486 -32.863 5.646 1.00 22.21 113 ALA A C 1
ATOM 686 O O . ALA A 1 112 ? -31.315 -33.076 5.906 1.00 22.66 113 ALA A O 1
ATOM 688 N N . GLY A 1 113 ? -32.912 -31.653 5.309 1.00 23.08 114 GLY A N 1
ATOM 689 C CA . GLY A 1 113 ? -31.966 -30.572 5.096 1.00 23.06 114 GLY A CA 1
ATOM 690 C C . GLY A 1 113 ? -31.011 -30.813 3.925 1.00 22.88 114 GLY A C 1
ATOM 691 O O . GLY A 1 113 ? -29.911 -30.253 3.895 1.00 23.46 114 GLY A O 1
ATOM 692 N N . VAL A 1 114 ? -31.446 -31.607 2.946 1.00 22.12 115 VAL A N 1
ATOM 693 C CA . VAL A 1 114 ? -30.612 -32.048 1.837 1.00 21.76 115 VAL A CA 1
ATOM 694 C C . VAL A 1 114 ? -31.015 -31.461 0.454 1.00 21.83 115 VAL A C 1
ATOM 695 O O . VAL A 1 114 ? -30.156 -31.045 -0.340 1.00 21.53 115 VAL A O 1
ATOM 699 N N . SER A 1 115 ? -32.316 -31.459 0.155 1.00 22.46 116 SER A N 1
ATOM 700 C CA . SER A 1 115 ? -32.808 -31.215 -1.200 1.00 21.92 116 SER A CA 1
ATOM 701 C C . SER A 1 115 ? -33.765 -30.009 -1.300 1.00 22.23 116 SER A C 1
ATOM 702 O O . SER A 1 115 ? -33.398 -28.983 -1.879 1.00 21.49 116 SER A O 1
ATOM 705 N N . ARG A 1 116 ? -34.948 -30.101 -0.704 1.00 21.88 117 ARG A N 1
ATOM 706 C CA . ARG A 1 116 ? -35.943 -29.026 -0.850 1.00 22.54 117 ARG A CA 1
ATOM 707 C C . ARG A 1 116 ? -35.436 -27.669 -0.322 1.00 21.44 117 ARG A C 1
ATOM 708 O O . ARG A 1 116 ? -35.475 -26.668 -1.045 1.00 21.96 117 ARG A O 1
ATOM 716 N N . SER A 1 117 ? -34.990 -27.621 0.932 1.00 21.54 118 SER A N 1
ATOM 717 C CA . SER A 1 117 ? -34.509 -26.363 1.525 1.00 21.15 118 SER A CA 1
ATOM 718 C C . SER A 1 117 ? -33.265 -25.815 0.826 1.00 21.21 118 SER A C 1
ATOM 719 O O . SER A 1 117 ? -33.181 -24.602 0.554 1.00 21.90 118 SER A O 1
ATOM 722 N N . ALA A 1 118 ? -32.313 -26.691 0.531 1.00 20.94 119 ALA A N 1
ATOM 723 C CA . ALA A 1 118 ? -31.079 -26.291 -0.169 1.00 21.01 119 ALA A CA 1
ATOM 724 C C . ALA A 1 118 ? -31.412 -25.662 -1.498 1.00 20.61 119 ALA A C 1
ATOM 725 O O . ALA A 1 118 ? -30.779 -24.679 -1.898 1.00 20.46 119 ALA A O 1
ATOM 727 N N . THR A 1 119 ? -32.402 -26.225 -2.199 1.00 21.35 120 THR A N 1
ATOM 728 C CA . THR A 1 119 ? -32.761 -25.734 -3.546 1.00 21.39 120 THR A CA 1
ATOM 729 C C . THR A 1 119 ? -33.281 -24.289 -3.461 1.00 22.40 120 THR A C 1
ATOM 730 O O . THR A 1 119 ? -32.895 -23.424 -4.246 1.00 20.92 120 THR A O 1
ATOM 734 N N . LEU A 1 120 ? -34.156 -24.046 -2.490 1.00 22.89 121 LEU A N 1
ATOM 735 C CA . LEU A 1 120 ? -34.708 -22.721 -2.273 1.00 22.56 121 LEU A CA 1
ATOM 736 C C . LEU A 1 120 ? -33.653 -21.709 -1.833 1.00 22.60 121 LEU A C 1
ATOM 737 O O . LEU A 1 120 ? -33.680 -20.550 -2.288 1.00 21.37 121 LEU A O 1
ATOM 742 N N . CYS A 1 121 ? -32.720 -22.130 -0.973 1.00 22.72 122 CYS A N 1
ATOM 743 C CA . CYS A 1 121 ? -31.586 -21.271 -0.580 1.00 22.52 122 CYS A CA 1
ATOM 744 C C . CYS A 1 121 ? -30.689 -20.929 -1.770 1.00 22.90 122 CYS A C 1
ATOM 745 O O . CYS A 1 121 ? -30.278 -19.773 -1.914 1.00 22.77 122 CYS A O 1
ATOM 748 N N . ILE A 1 122 ? -30.409 -21.913 -2.627 1.00 22.95 123 ILE A N 1
ATOM 749 C CA . ILE A 1 122 ? -29.599 -21.669 -3.827 1.00 23.16 123 ILE A CA 1
ATOM 750 C C . ILE A 1 122 ? -30.279 -20.640 -4.744 1.00 23.02 123 ILE A C 1
ATOM 751 O O . ILE A 1 122 ? -29.620 -19.727 -5.280 1.00 22.53 123 ILE A O 1
ATOM 756 N N . ALA A 1 123 ? -31.602 -20.762 -4.889 1.00 23.11 124 ALA A N 1
ATOM 757 C CA . ALA A 1 123 ? -32.348 -19.834 -5.737 1.00 22.70 124 ALA A CA 1
ATOM 758 C C . ALA A 1 123 ? -32.263 -18.403 -5.159 1.00 22.58 124 ALA A C 1
ATOM 759 O O . ALA A 1 123 ? -32.041 -17.440 -5.903 1.00 22.06 124 ALA A O 1
ATOM 761 N N . TYR A 1 124 ? -32.415 -18.281 -3.841 1.00 22.85 125 TYR A N 1
ATOM 762 C CA . TYR A 1 124 ? -32.291 -16.995 -3.134 1.00 23.65 125 TYR A CA 1
ATOM 763 C C . TYR A 1 124 ? -30.915 -16.333 -3.333 1.00 23.59 125 TYR A C 1
ATOM 764 O O . TYR A 1 124 ? -30.825 -15.141 -3.647 1.00 23.59 125 TYR A O 1
ATOM 773 N N . LEU A 1 125 ? -29.857 -17.109 -3.157 1.00 23.10 126 LEU A N 1
ATOM 774 C CA . LEU A 1 125 ? -28.486 -16.622 -3.365 1.00 23.30 126 LEU A CA 1
ATOM 775 C C . LEU A 1 125 ? -28.253 -16.082 -4.785 1.00 23.55 126 LEU A C 1
ATOM 776 O O . LEU A 1 125 ? -27.626 -15.041 -4.954 1.00 23.62 126 LEU A O 1
ATOM 781 N N . MET A 1 126 ? -28.775 -16.767 -5.797 1.00 23.93 127 MET A N 1
ATOM 782 C CA . MET A 1 126 ? -28.684 -16.278 -7.158 1.00 24.07 127 MET A CA 1
ATOM 783 C C . MET A 1 126 ? -29.431 -14.959 -7.352 1.00 24.63 127 MET A C 1
ATOM 784 O O . MET A 1 126 ? -28.885 -14.015 -7.952 1.00 24.17 127 MET A O 1
ATOM 789 N N . LYS A 1 127 ? -30.659 -14.890 -6.839 1.00 24.08 128 LYS A N 1
ATOM 790 C CA . LYS A 1 127 ? -31.499 -13.722 -7.052 1.00 25.03 128 LYS A CA 1
ATOM 791 C C . LYS A 1 127 ? -31.032 -12.498 -6.278 1.00 25.62 128 LYS A C 1
ATOM 792 O O . LYS A 1 127 ? -31.028 -11.396 -6.825 1.00 24.87 128 LYS A O 1
ATOM 798 N N . PHE A 1 128 ? -30.644 -12.675 -5.019 1.00 25.64 129 PHE A N 1
ATOM 799 C CA . PHE A 1 128 ? -30.343 -11.520 -4.168 1.00 25.91 129 PHE A CA 1
ATOM 800 C C . PHE A 1 128 ? -28.870 -11.319 -3.804 1.00 26.51 129 PHE A C 1
ATOM 801 O O . PHE A 1 128 ? -28.527 -10.274 -3.262 1.00 26.32 129 PHE A O 1
ATOM 809 N N . HIS A 1 129 ? -28.004 -12.288 -4.122 1.00 26.84 130 HIS A N 1
ATOM 810 C CA . HIS A 1 129 ? -26.569 -12.138 -3.904 1.00 27.64 130 HIS A CA 1
ATOM 811 C C . HIS A 1 129 ? -25.730 -12.140 -5.196 1.00 28.45 130 HIS A C 1
ATOM 812 O O . HIS A 1 129 ? -24.515 -12.177 -5.138 1.00 29.84 130 HIS A O 1
ATOM 819 N N . ASN A 1 130 ? -26.392 -12.120 -6.349 1.00 29.32 131 ASN A N 1
ATOM 820 C CA . ASN A 1 130 ? -25.736 -11.961 -7.649 1.00 30.36 131 ASN A CA 1
ATOM 821 C C . ASN A 1 130 ? -24.619 -12.977 -7.908 1.00 29.76 131 ASN A C 1
ATOM 822 O O . ASN A 1 130 ? -23.543 -12.657 -8.385 1.00 30.70 131 ASN A O 1
ATOM 827 N N . VAL A 1 131 ? -24.897 -14.220 -7.578 1.00 27.89 132 VAL A N 1
ATOM 828 C CA . VAL A 1 131 ? -23.922 -15.277 -7.696 1.00 27.43 132 VAL A CA 1
ATOM 829 C C . VAL A 1 131 ? -24.538 -16.294 -8.680 1.00 26.17 132 VAL A C 1
ATOM 830 O O . VAL A 1 131 ? -25.745 -16.494 -8.673 1.00 25.10 132 VAL A O 1
ATOM 834 N N . CYS A 1 132 ? -23.721 -16.873 -9.565 1.00 24.52 133 CYS A N 1
ATOM 835 C CA . CYS A 1 132 ? -24.197 -17.876 -10.493 1.00 24.48 133 CYS A CA 1
ATOM 836 C C . CYS A 1 132 ? -24.539 -19.175 -9.745 1.00 23.50 133 CYS A C 1
ATOM 837 O O . CYS A 1 132 ? -24.228 -19.345 -8.542 1.00 23.94 133 CYS A O 1
ATOM 840 N N . LEU A 1 133 ? -25.182 -20.084 -10.454 1.00 22.53 134 LEU A N 1
ATOM 841 C CA . LEU A 1 133 ? -25.658 -21.331 -9.866 1.00 22.35 134 LEU A CA 1
ATOM 842 C C . LEU A 1 133 ? -24.513 -22.183 -9.285 1.00 22.04 134 LEU A C 1
ATOM 843 O O . LEU A 1 133 ? -24.650 -22.735 -8.193 1.00 21.48 134 LEU A O 1
ATOM 848 N N . LEU A 1 134 ? -23.387 -22.275 -9.996 1.00 22.75 135 LEU A N 1
ATOM 849 C CA . LEU A 1 134 ? -22.256 -23.054 -9.490 1.00 23.47 135 LEU A CA 1
ATOM 850 C C . LEU A 1 134 ? -21.748 -22.449 -8.159 1.00 23.99 135 LEU A C 1
ATOM 851 O O . LEU A 1 134 ? -21.522 -23.176 -7.180 1.00 22.63 135 LEU A O 1
ATOM 856 N N . GLU A 1 135 ? -21.602 -21.125 -8.120 1.00 23.95 136 GLU A N 1
ATOM 857 C CA . GLU A 1 135 ? -21.146 -20.450 -6.899 1.00 25.08 136 GLU A CA 1
ATOM 858 C C . GLU A 1 135 ? -22.145 -20.612 -5.748 1.00 23.99 136 GLU A C 1
ATOM 859 O O . GLU A 1 135 ? -21.740 -20.804 -4.613 1.00 22.74 136 GLU A O 1
ATOM 865 N N . ALA A 1 136 ? -23.439 -20.515 -6.067 1.00 23.23 137 ALA A N 1
ATOM 866 C CA . ALA A 1 136 ? -24.521 -20.612 -5.086 1.00 23.33 137 ALA A CA 1
ATOM 867 C C . ALA A 1 136 ? -24.551 -22.023 -4.460 1.00 22.90 137 ALA A C 1
ATOM 868 O O . ALA A 1 136 ? -24.656 -22.171 -3.257 1.00 23.55 137 ALA A O 1
ATOM 870 N N . TYR A 1 137 ? -24.428 -23.044 -5.305 1.00 23.95 138 TYR A N 1
ATOM 871 C CA . TYR A 1 137 ? -24.237 -24.429 -4.854 1.00 24.29 138 TYR A CA 1
ATOM 872 C C . TYR A 1 137 ? -23.023 -24.575 -3.945 1.00 24.23 138 TYR A C 1
ATOM 873 O O . TYR A 1 137 ? -23.144 -25.090 -2.828 1.00 24.98 138 TYR A O 1
ATOM 882 N N . ASN A 1 138 ? -21.863 -24.119 -4.409 1.00 24.22 139 ASN A N 1
ATOM 883 C CA . ASN A 1 138 ? -20.624 -24.223 -3.627 1.00 25.04 139 ASN A CA 1
ATOM 884 C C . ASN A 1 138 ? -20.741 -23.496 -2.289 1.00 24.67 139 ASN A C 1
ATOM 885 O O . ASN A 1 138 ? -20.258 -23.999 -1.280 1.00 25.23 139 ASN A O 1
ATOM 890 N N . TRP A 1 139 ? -21.411 -22.345 -2.287 1.00 23.54 140 TRP A N 1
ATOM 891 C CA . TRP A 1 139 ? -21.685 -21.559 -1.067 1.00 23.74 140 TRP A CA 1
ATOM 892 C C . TRP A 1 139 ? -22.435 -22.419 -0.016 1.00 24.25 140 TRP A C 1
ATOM 893 O O . TRP A 1 139 ? -21.972 -22.613 1.117 1.00 24.25 140 TRP A O 1
ATOM 904 N N . VAL A 1 140 ? -23.579 -22.952 -0.406 1.00 24.06 141 VAL A N 1
ATOM 905 C CA . VAL A 1 140 ? -24.383 -23.768 0.509 1.00 24.11 141 VAL A CA 1
ATOM 906 C C . VAL A 1 140 ? -23.662 -25.068 0.886 1.00 24.53 141 VAL A C 1
ATOM 907 O O . VAL A 1 140 ? -23.652 -25.464 2.043 1.00 24.73 141 VAL A O 1
ATOM 911 N N . LYS A 1 141 ? -23.044 -25.701 -0.096 1.00 24.91 142 LYS A N 1
ATOM 912 C CA . LYS A 1 141 ? -22.284 -26.944 0.108 1.00 26.07 142 LYS A CA 1
ATOM 913 C C . LYS A 1 141 ? -21.086 -26.732 1.081 1.00 25.55 142 LYS A C 1
ATOM 914 O O . LYS A 1 141 ? -20.766 -27.627 1.861 1.00 25.03 142 LYS A O 1
ATOM 920 N N . ALA A 1 142 ? -20.442 -25.562 1.058 1.00 25.06 143 ALA A N 1
ATOM 921 C CA . ALA A 1 142 ? -19.377 -25.274 2.016 1.00 25.38 143 ALA A CA 1
ATOM 922 C C . ALA A 1 142 ? -19.882 -25.296 3.454 1.00 25.38 143 ALA A C 1
ATOM 923 O O . ALA A 1 142 ? -19.155 -25.721 4.361 1.00 26.71 143 ALA A O 1
ATOM 925 N N . ARG A 1 143 ? -21.131 -24.870 3.655 1.00 25.18 144 ARG A N 1
ATOM 926 C CA . ARG A 1 143 ? -21.705 -24.793 4.998 1.00 24.92 144 ARG A CA 1
ATOM 927 C C . ARG A 1 143 ? -22.432 -26.060 5.416 1.00 24.97 144 ARG A C 1
ATOM 928 O O . ARG A 1 143 ? -22.423 -26.398 6.593 1.00 26.22 144 ARG A O 1
ATOM 936 N N . ARG A 1 144 ? -23.066 -26.743 4.462 1.00 24.16 145 ARG A N 1
ATOM 937 C CA . ARG A 1 144 ? -23.824 -27.956 4.758 1.00 23.81 145 ARG A CA 1
ATOM 938 C C . ARG A 1 144 ? -23.451 -28.983 3.685 1.00 23.83 145 ARG A C 1
ATOM 939 O O . ARG A 1 144 ? -24.102 -29.040 2.642 1.00 22.63 145 ARG A O 1
ATOM 947 N N . PRO A 1 145 ? -22.365 -29.756 3.907 1.00 24.13 146 PRO A N 1
ATOM 948 C CA . PRO A 1 145 ? -21.845 -30.588 2.817 1.00 24.42 146 PRO A CA 1
ATOM 949 C C . PRO A 1 145 ? -22.756 -31.725 2.362 1.00 23.86 146 PRO A C 1
ATOM 950 O O . PRO A 1 145 ? -22.537 -32.286 1.299 1.00 24.22 146 PRO A O 1
ATOM 954 N N . VAL A 1 146 ? -23.759 -32.053 3.170 1.00 23.27 147 VAL A N 1
ATOM 955 C CA . VAL A 1 146 ? -24.692 -33.117 2.822 1.00 23.43 147 VAL A CA 1
ATOM 956 C C . VAL A 1 146 ? -25.741 -32.726 1.779 1.00 23.42 147 VAL A C 1
ATOM 957 O O . VAL A 1 146 ? -26.468 -33.607 1.313 1.00 23.33 147 VAL A O 1
ATOM 961 N N . ILE A 1 147 ? -25.799 -31.445 1.368 1.00 23.61 148 ILE A N 1
ATOM 962 C CA . ILE A 1 147 ? -26.832 -31.050 0.394 1.00 23.82 148 ILE A CA 1
ATOM 963 C C . ILE A 1 147 ? -26.702 -31.805 -0.923 1.00 23.88 148 ILE A C 1
ATOM 964 O O . ILE A 1 147 ? -25.590 -32.160 -1.377 1.00 24.50 148 ILE A O 1
ATOM 969 N N . ARG A 1 148 ? -27.856 -32.077 -1.500 1.00 23.55 149 ARG A N 1
ATOM 970 C CA . ARG A 1 148 ? -27.982 -32.897 -2.708 1.00 23.88 149 ARG A CA 1
ATOM 971 C C . ARG A 1 148 ? -29.387 -32.725 -3.315 1.00 23.33 149 ARG A C 1
ATOM 972 O O . ARG A 1 148 ? -30.227 -33.605 -3.227 1.00 23.63 149 ARG A O 1
ATOM 980 N N . PRO A 1 149 ? -29.644 -31.567 -3.939 1.00 24.21 150 PRO A N 1
ATOM 981 C CA . PRO A 1 149 ? -30.925 -31.372 -4.609 1.00 23.71 150 PRO A CA 1
ATOM 982 C C . PRO A 1 149 ? -31.183 -32.484 -5.604 1.00 23.54 150 PRO A C 1
ATOM 983 O O . PRO A 1 149 ? -30.246 -33.029 -6.216 1.00 23.64 150 PRO A O 1
ATOM 987 N N . ASN A 1 150 ? -32.433 -32.893 -5.727 1.00 23.07 151 ASN A N 1
ATOM 988 C CA . ASN A 1 150 ? -32.720 -33.989 -6.625 1.00 22.49 151 ASN A CA 1
ATOM 989 C C . ASN A 1 150 ? -32.536 -33.527 -8.080 1.00 22.55 151 ASN A C 1
ATOM 990 O O . ASN A 1 150 ? -32.380 -32.345 -8.315 1.00 22.62 151 ASN A O 1
ATOM 995 N N . VAL A 1 151 ? -32.490 -34.437 -9.054 1.00 23.47 152 VAL A N 1
ATOM 996 C CA . VAL A 1 151 ? -32.139 -34.006 -10.430 1.00 23.48 152 VAL A CA 1
ATOM 997 C C . VAL A 1 151 ? -33.172 -33.089 -11.095 1.00 23.51 152 VAL A C 1
ATOM 998 O O . VAL A 1 151 ? -32.792 -32.236 -11.913 1.00 23.49 152 VAL A O 1
ATOM 1002 N N . GLY A 1 152 ? -34.455 -33.252 -10.742 1.00 22.20 153 GLY A N 1
ATOM 1003 C CA . GLY A 1 152 ? -35.510 -32.362 -11.247 1.00 22.27 153 GLY A CA 1
ATOM 1004 C C . GLY A 1 152 ? -35.371 -30.944 -10.718 1.00 22.39 153 GLY A C 1
ATOM 1005 O O . GLY A 1 152 ? -35.512 -29.942 -11.464 1.00 22.74 153 GLY A O 1
ATOM 1006 N N . PHE A 1 153 ? -35.043 -30.846 -9.433 1.00 22.72 154 PHE A N 1
ATOM 1007 C CA . PHE A 1 153 ? -34.749 -29.565 -8.823 1.00 21.78 154 PHE A CA 1
ATOM 1008 C C . PHE A 1 153 ? -33.570 -28.882 -9.535 1.00 21.80 154 PHE A C 1
ATOM 1009 O O . PHE A 1 153 ? -33.602 -27.673 -9.749 1.00 20.75 154 PHE A O 1
ATOM 1017 N N . TRP A 1 154 ? -32.520 -29.639 -9.852 1.00 21.43 155 TRP A N 1
ATOM 1018 C CA . TRP A 1 154 ? -31.419 -29.146 -10.675 1.00 21.91 155 TRP A CA 1
ATOM 1019 C C . TRP A 1 154 ? -31.865 -28.586 -12.035 1.00 22.00 155 TRP A C 1
ATOM 1020 O O . TRP A 1 154 ? -31.447 -27.494 -12.388 1.00 22.63 155 TRP A O 1
ATOM 1031 N N . ARG A 1 155 ? -32.676 -29.326 -12.786 1.00 22.78 156 ARG A N 1
ATOM 1032 C CA . ARG A 1 155 ? -33.261 -28.815 -14.052 1.00 23.43 156 ARG A CA 1
ATOM 1033 C C . ARG A 1 155 ? -33.942 -27.458 -13.825 1.00 23.44 156 ARG A C 1
ATOM 1034 O O . ARG A 1 155 ? -33.748 -26.517 -14.583 1.00 21.91 156 ARG A O 1
ATOM 1042 N N . GLN A 1 156 ? -34.673 -27.353 -12.728 1.00 22.86 157 GLN A N 1
ATOM 1043 C CA . GLN A 1 156 ? -35.432 -26.143 -12.444 1.00 23.40 157 GLN A CA 1
ATOM 1044 C C . GLN A 1 156 ? -34.516 -24.994 -12.048 1.00 23.15 157 GLN A C 1
ATOM 1045 O O . GLN A 1 156 ? -34.716 -23.858 -12.491 1.00 24.67 157 GLN A O 1
ATOM 1051 N N . LEU A 1 157 ? -33.497 -25.279 -11.225 1.00 23.84 158 LEU A N 1
ATOM 1052 C CA . LEU A 1 157 ? -32.481 -24.267 -10.876 1.00 23.41 158 LEU A CA 1
ATOM 1053 C C . LEU A 1 157 ? -31.729 -23.732 -12.095 1.00 22.63 158 LEU A C 1
ATOM 1054 O O . LEU A 1 157 ? -31.421 -22.537 -12.165 1.00 21.77 158 LEU A O 1
ATOM 1059 N N . ILE A 1 158 ? -31.418 -24.625 -13.032 1.00 22.53 159 ILE A N 1
ATOM 1060 C CA . ILE A 1 158 ? -30.684 -24.272 -14.258 1.00 22.62 159 ILE A CA 1
ATOM 1061 C C . ILE A 1 158 ? -31.519 -23.331 -15.125 1.00 22.76 159 ILE A C 1
ATOM 1062 O O . ILE A 1 158 ? -31.004 -22.351 -15.648 1.00 21.31 159 ILE A O 1
ATOM 1067 N N . ASP A 1 1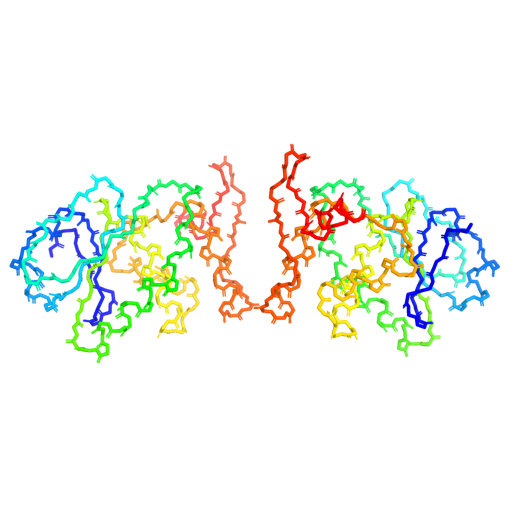59 ? -32.811 -23.637 -15.262 1.00 23.63 160 ASP A N 1
ATOM 1068 C CA . ASP A 1 159 ? -33.737 -22.739 -15.963 1.00 23.89 160 ASP A CA 1
ATOM 1069 C C . ASP A 1 159 ? -33.796 -21.372 -15.288 1.00 23.15 160 ASP A C 1
ATOM 1070 O O . ASP A 1 159 ? -33.719 -20.361 -15.965 1.00 22.53 160 ASP A O 1
ATOM 1075 N N . TYR A 1 160 ? -33.917 -21.350 -13.962 1.00 23.24 161 TYR A N 1
ATOM 1076 C CA . TYR A 1 160 ? -33.996 -20.097 -13.195 1.00 23.61 161 TYR A CA 1
ATOM 1077 C C . TYR A 1 160 ? -32.713 -19.279 -13.324 1.00 23.66 161 TYR A C 1
ATOM 1078 O O . TYR A 1 160 ? -32.768 -18.063 -13.514 1.00 23.40 161 TYR A O 1
ATOM 1087 N N . GLU A 1 161 ? -31.564 -19.961 -13.264 1.00 23.42 162 GLU A N 1
ATOM 1088 C CA . GLU A 1 161 ? -30.277 -19.302 -13.513 1.00 23.63 162 GLU A CA 1
ATOM 1089 C C . GLU A 1 161 ? -30.254 -18.632 -14.888 1.00 23.68 162 GLU A C 1
ATOM 1090 O O . GLU A 1 161 ? -29.820 -17.484 -15.019 1.00 24.05 162 GLU A O 1
ATOM 1096 N N . ARG A 1 162 ? -30.728 -19.350 -15.910 1.00 25.01 163 ARG A N 1
ATOM 1097 C CA . ARG A 1 162 ? -30.772 -18.810 -17.273 1.00 25.44 163 ARG A CA 1
ATOM 1098 C C . ARG A 1 162 ? -31.695 -17.589 -17.357 1.00 25.57 163 ARG A C 1
ATOM 1099 O O . ARG A 1 162 ? -31.376 -16.620 -18.060 1.00 25.20 163 ARG A O 1
ATOM 1107 N N . GLN A 1 163 ? -32.828 -17.633 -16.647 1.00 25.48 164 GLN A N 1
ATOM 1108 C CA . GLN A 1 163 ? -33.750 -16.491 -16.578 1.00 25.81 164 GLN A CA 1
ATOM 1109 C C . GLN A 1 163 ? -33.043 -15.264 -15.938 1.00 25.03 164 GLN A C 1
ATOM 1110 O O . GLN A 1 163 ? -33.190 -14.127 -16.390 1.00 24.61 164 GLN A O 1
ATOM 1116 N N . LEU A 1 164 ? -32.288 -15.507 -14.872 1.00 25.21 165 LEU A N 1
ATOM 1117 C CA . LEU A 1 164 ? -31.616 -14.419 -14.158 1.00 25.31 165 LEU A CA 1
ATOM 1118 C C . LEU A 1 164 ? -30.393 -13.839 -14.905 1.00 25.92 165 LEU A C 1
ATOM 1119 O O . LEU A 1 164 ? -30.204 -12.604 -14.949 1.00 24.76 165 LEU A O 1
ATOM 1124 N N . PHE A 1 165 ? -29.572 -14.702 -15.501 1.00 25.97 166 PHE A N 1
ATOM 1125 C CA . PHE A 1 165 ? -28.283 -14.261 -16.017 1.00 26.58 166 PHE A CA 1
ATOM 1126 C C . PHE A 1 165 ? -28.107 -14.418 -17.519 1.00 27.67 166 PHE A C 1
ATOM 1127 O O . PHE A 1 165 ? -27.114 -13.922 -18.087 1.00 26.92 166 PHE A O 1
ATOM 1135 N N . GLY A 1 166 ? -29.048 -15.109 -18.166 1.00 27.29 167 GLY A N 1
ATOM 1136 C CA . GLY A 1 166 ? -28.980 -15.339 -19.603 1.00 28.30 167 GLY A CA 1
ATOM 1137 C C . GLY A 1 166 ? -27.960 -16.376 -20.026 1.00 28.88 167 GLY A C 1
ATOM 1138 O O . GLY A 1 166 ? -27.660 -16.502 -21.216 1.00 29.20 167 GLY A O 1
ATOM 1139 N N . LYS A 1 167 ? -27.422 -17.109 -19.054 1.00 29.23 168 LYS A N 1
ATOM 1140 C CA . LYS A 1 167 ? -26.505 -18.200 -19.296 1.00 29.84 168 LYS A CA 1
ATOM 1141 C C . LYS A 1 167 ? -26.418 -19.102 -18.059 1.00 29.42 168 LYS A C 1
ATOM 1142 O O . LYS A 1 167 ? -26.790 -18.712 -16.941 1.00 28.41 168 LYS A O 1
ATOM 1148 N N . SER A 1 168 ? -25.887 -20.297 -18.273 1.00 29.31 169 SER A N 1
ATOM 1149 C CA . SER A 1 168 ? -25.856 -21.299 -17.239 1.00 29.11 169 SER A CA 1
ATOM 1150 C C . SER A 1 168 ? -24.415 -21.723 -16.898 1.00 27.41 169 SER A C 1
ATOM 1151 O O . SER A 1 168 ? -23.525 -21.696 -17.741 1.00 27.66 169 SER A O 1
ATOM 1154 N N . THR A 1 169 ? -24.198 -22.086 -15.631 1.00 25.91 170 THR A N 1
ATOM 1155 C CA . THR A 1 169 ? -22.891 -22.511 -15.142 1.00 24.14 170 THR A CA 1
ATOM 1156 C C . THR A 1 169 ? -22.858 -23.967 -14.671 1.00 23.30 170 THR A C 1
ATOM 1157 O O . THR A 1 169 ? -21.802 -24.461 -14.220 1.00 21.71 170 THR A O 1
ATOM 1161 N N . VAL A 1 170 ? -24.012 -24.638 -14.784 1.00 23.72 171 VAL A N 1
ATOM 1162 C CA . VAL A 1 170 ? -24.153 -26.081 -14.560 1.00 24.10 171 VAL A CA 1
ATOM 1163 C C . VAL A 1 170 ? -25.022 -26.638 -15.688 1.00 24.49 171 VAL A C 1
ATOM 1164 O O . VAL A 1 170 ? -26.011 -26.018 -16.081 1.00 24.77 171 VAL A O 1
ATOM 1168 N N . LYS A 1 171 ? -24.641 -27.803 -16.190 1.00 24.30 172 LYS A N 1
ATOM 1169 C CA . LYS A 1 171 ? -25.323 -28.505 -17.266 1.00 25.13 172 LYS A CA 1
ATOM 1170 C C . LYS A 1 171 ? -25.717 -29.890 -16.773 1.00 23.52 172 LYS A C 1
ATOM 1171 O O . LYS A 1 171 ? -24.998 -30.499 -15.985 1.00 22.35 172 LYS A O 1
ATOM 1177 N N . MET A 1 172 ? -26.834 -30.391 -17.281 1.00 23.74 173 MET A N 1
ATOM 1178 C CA . MET A 1 172 ? -27.233 -31.779 -17.033 1.00 23.00 173 MET A CA 1
ATOM 1179 C C . MET A 1 172 ? -26.494 -32.653 -18.050 1.00 22.53 173 MET A C 1
ATOM 1180 O O . MET A 1 172 ? -26.462 -32.355 -19.247 1.00 21.25 173 MET A O 1
ATOM 1185 N N . VAL A 1 173 ? -25.878 -33.711 -17.540 1.00 22.50 174 VAL A N 1
ATOM 1186 C CA . VAL A 1 173 ? -25.079 -34.619 -18.342 1.00 22.89 174 VAL A CA 1
ATOM 1187 C C . VAL A 1 173 ? -25.508 -36.061 -18.063 1.00 23.36 174 VAL A C 1
ATOM 1188 O O . VAL A 1 173 ? -25.924 -36.397 -16.951 1.00 22.45 174 VAL A O 1
ATOM 1192 N N . GLN A 1 174 ? -25.444 -36.885 -19.105 1.00 23.88 175 GLN A N 1
ATOM 1193 C CA . GLN A 1 174 ? -25.784 -38.278 -19.008 1.00 25.25 175 GLN A CA 1
ATOM 1194 C C . GLN A 1 174 ? -24.568 -39.072 -18.564 1.00 25.16 175 GLN A C 1
ATOM 1195 O O . GLN A 1 174 ? -23.501 -39.005 -19.190 1.00 24.72 175 GLN A O 1
ATOM 1201 N N . THR A 1 175 ? -24.749 -39.837 -17.498 1.00 23.78 176 THR A N 1
ATOM 1202 C CA . THR A 1 175 ? -23.724 -40.734 -16.996 1.00 23.68 176 THR A CA 1
ATOM 1203 C C . THR A 1 175 ? -24.306 -42.139 -17.085 1.00 24.07 176 THR A C 1
ATOM 1204 O O . THR A 1 175 ? -25.508 -42.294 -17.344 1.00 23.48 176 THR A O 1
ATOM 1208 N N . PRO A 1 176 ? -23.473 -43.167 -16.855 1.00 25.12 177 PRO A N 1
ATOM 1209 C CA . PRO A 1 176 ? -23.980 -44.531 -16.792 1.00 25.48 177 PRO A CA 1
ATOM 1210 C C . PRO A 1 176 ? -25.053 -44.722 -15.717 1.00 25.20 177 PRO A C 1
ATOM 1211 O O . PRO A 1 176 ? -25.804 -45.685 -15.782 1.00 25.96 177 PRO A O 1
ATOM 1215 N N . TYR A 1 177 ? -25.150 -43.794 -14.761 1.00 24.49 178 TYR A N 1
ATOM 1216 C CA . TYR A 1 177 ? -26.042 -43.928 -13.610 1.00 24.25 178 TYR A CA 1
ATOM 1217 C C . TYR A 1 177 ? -27.257 -43.005 -13.659 1.00 24.50 178 TYR A C 1
ATOM 1218 O O . TYR A 1 177 ? -28.002 -42.909 -12.699 1.00 24.98 178 TYR A O 1
ATOM 1227 N N . GLY A 1 178 ? -27.438 -42.329 -14.794 1.00 23.97 179 GLY A N 1
ATOM 1228 C CA . GLY A 1 178 ? -28.498 -41.376 -14.983 1.00 23.94 179 GLY A CA 1
ATOM 1229 C C . GLY A 1 178 ? -28.004 -39.991 -15.388 1.00 23.86 179 GLY A C 1
ATOM 1230 O O . GLY A 1 178 ? -26.800 -39.691 -15.396 1.00 22.58 179 GLY A O 1
ATOM 1231 N N . ILE A 1 179 ? -28.967 -39.154 -15.735 1.00 23.68 180 ILE A N 1
ATOM 1232 C CA . ILE A 1 179 ? -28.720 -37.766 -16.067 1.00 24.01 180 ILE A CA 1
ATOM 1233 C C . ILE A 1 179 ? -28.606 -37.001 -14.755 1.00 23.77 180 ILE A C 1
ATOM 1234 O O . ILE A 1 179 ? -29.483 -37.096 -13.899 1.00 23.96 180 ILE A O 1
ATOM 1239 N N . VAL A 1 180 ? -27.529 -36.239 -14.596 1.00 23.19 181 VAL A N 1
ATOM 1240 C CA . VAL A 1 180 ? -27.290 -35.499 -13.358 1.00 22.72 181 VAL A CA 1
ATOM 1241 C C . VAL A 1 180 ? -26.646 -34.166 -13.705 1.00 23.02 181 VAL A C 1
ATOM 1242 O O . VAL A 1 180 ? -26.013 -34.052 -14.770 1.00 23.60 181 VAL A O 1
ATOM 1246 N N . PRO A 1 181 ? -26.741 -33.175 -12.799 1.00 22.66 182 PRO A N 1
ATOM 1247 C CA . PRO A 1 181 ? -25.899 -32.011 -13.0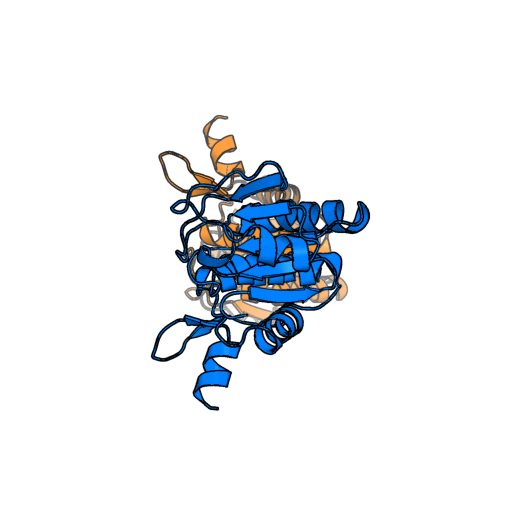21 1.00 23.03 182 PRO A CA 1
ATOM 1248 C C . PRO A 1 181 ? -24.414 -32.403 -13.089 1.00 23.32 182 PRO A C 1
ATOM 1249 O O . PRO A 1 181 ? -23.946 -33.300 -12.354 1.00 22.90 182 PRO A O 1
ATOM 1253 N N . ASP A 1 182 ? -23.671 -31.705 -13.940 1.00 23.49 183 ASP A N 1
ATOM 1254 C CA . ASP A 1 182 ? -22.233 -31.984 -14.082 1.00 23.79 183 ASP A CA 1
ATOM 1255 C C . ASP A 1 182 ? -21.442 -31.989 -12.767 1.00 23.94 183 ASP A C 1
ATOM 1256 O O . ASP A 1 182 ? -20.485 -32.755 -12.642 1.00 22.81 183 ASP A O 1
ATOM 1261 N N . VAL A 1 183 ? -21.846 -31.164 -11.793 1.00 23.76 184 VAL A N 1
ATOM 1262 C CA . VAL A 1 183 ? -21.175 -31.140 -10.488 1.00 23.80 184 VAL A CA 1
ATOM 1263 C C . VAL A 1 183 ? -21.182 -32.504 -9.778 1.00 23.13 184 VAL A C 1
ATOM 1264 O O . VAL A 1 183 ? -20.199 -32.865 -9.131 1.00 22.54 184 VAL A O 1
ATOM 1268 N N . TYR A 1 184 ? -22.250 -33.268 -9.935 1.00 22.93 185 TYR A N 1
ATOM 1269 C CA . TYR A 1 184 ? -22.339 -34.603 -9.329 1.00 23.89 185 TYR A CA 1
ATOM 1270 C C . TYR A 1 184 ? -21.397 -35.577 -10.031 1.00 24.88 185 TYR A C 1
ATOM 1271 O O . TYR A 1 184 ? -20.788 -36.430 -9.395 1.00 25.16 185 TYR A O 1
ATOM 1280 N N . GLU A 1 185 ? -21.296 -35.460 -11.351 1.00 26.46 186 GLU A N 1
ATOM 1281 C CA . GLU A 1 185 ? -20.376 -36.320 -12.106 1.00 26.98 186 GLU A CA 1
ATOM 1282 C C . GLU A 1 185 ? -18.937 -35.994 -11.682 1.00 27.35 186 GLU A C 1
ATOM 1283 O O . GLU A 1 185 ? -18.136 -36.897 -11.438 1.00 28.48 186 GLU A O 1
ATOM 1289 N N . LYS A 1 186 ? -18.618 -34.703 -11.609 1.00 27.52 187 LYS A N 1
ATOM 1290 C CA . LYS A 1 186 ? -17.286 -34.254 -11.195 1.00 28.32 187 LYS A CA 1
ATOM 1291 C C . LYS A 1 186 ? -16.910 -34.761 -9.792 1.00 28.74 187 LYS A C 1
ATOM 1292 O O . LYS A 1 186 ? -15.805 -35.261 -9.600 1.00 28.90 187 LYS A O 1
ATOM 1298 N N . GLU A 1 187 ? -17.832 -34.646 -8.847 1.00 29.21 188 GLU A N 1
ATOM 1299 C CA . GLU A 1 187 ? -17.662 -35.159 -7.485 1.00 29.78 188 GLU A CA 1
ATOM 1300 C C . GLU A 1 187 ? -17.375 -36.684 -7.427 1.00 30.13 188 GLU A C 1
ATOM 1301 O O . GLU A 1 187 ? -16.606 -37.124 -6.569 1.00 30.48 188 GLU A O 1
ATOM 1307 N N . SER A 1 188 ? -17.982 -37.452 -8.335 1.00 31.54 189 SER A N 1
ATOM 1308 C CA . SER A 1 188 ? -17.861 -38.930 -8.389 1.00 32.62 189 SER A CA 1
ATOM 1309 C C . SER A 1 188 ? -16.454 -39.409 -8.773 1.00 33.40 189 SER A C 1
ATOM 1310 O O . SER A 1 188 ? -16.098 -40.569 -8.542 1.00 31.66 189 SER A O 1
ATOM 1313 N N . ARG A 1 189 ? -15.688 -38.506 -9.371 1.00 34.23 190 ARG A N 1
ATOM 1314 C CA . ARG A 1 189 ? -14.322 -38.769 -9.785 1.00 36.55 190 ARG A CA 1
ATOM 1315 C C . ARG A 1 189 ? -13.337 -38.136 -8.799 1.00 37.25 190 ARG A C 1
ATOM 1316 O O . ARG A 1 189 ? -12.154 -38.071 -9.074 1.00 37.24 190 ARG A O 1
ATOM 1324 N N . HIS A 1 190 ? -13.846 -37.704 -7.640 1.00 38.55 191 HIS A N 1
ATOM 1325 C CA . HIS A 1 190 ? -13.072 -37.015 -6.606 1.00 39.24 191 HIS A CA 1
ATOM 1326 C C . HIS A 1 190 ? -12.566 -35.671 -7.127 1.00 39.86 191 HIS A C 1
ATOM 1327 O O . HIS A 1 190 ? -13.366 -34.858 -7.605 1.00 40.78 191 HIS A O 1
ATOM 1334 N N . GLY B 1 24 ? -48.718 -24.248 -55.809 1.00 34.17 25 GLY B N 1
ATOM 1335 C CA . GLY B 1 24 ? -47.834 -23.254 -55.155 1.00 32.68 25 GLY B CA 1
ATOM 1336 C C . GLY B 1 24 ? -46.579 -23.899 -54.576 1.00 31.62 25 GLY B C 1
ATOM 1337 O O . GLY B 1 24 ? -45.708 -24.342 -55.320 1.00 31.87 25 GLY B O 1
ATOM 1338 N N . GLY B 1 25 ? -46.485 -23.949 -53.255 1.00 30.07 26 GLY B N 1
ATOM 1339 C CA . GLY B 1 25 ? -45.328 -24.534 -52.583 1.00 29.15 26 GLY B CA 1
ATOM 1340 C C . GLY B 1 25 ? -44.174 -23.592 -52.281 1.00 28.20 26 GLY B C 1
ATOM 1341 O O . GLY B 1 25 ? -43.133 -24.050 -51.834 1.00 28.51 26 GLY B O 1
ATOM 1342 N N . ILE B 1 26 ? -44.345 -22.285 -52.515 1.00 26.39 27 ILE B N 1
ATOM 1343 C CA . ILE B 1 26 ? -43.333 -21.276 -52.129 1.00 26.89 27 ILE B CA 1
ATOM 1344 C C . ILE B 1 26 ? -44.027 -19.981 -51.652 1.00 26.19 27 ILE B C 1
ATOM 1345 O O . ILE B 1 26 ? -45.033 -19.573 -52.208 1.00 26.90 27 ILE B O 1
ATOM 1350 N N . ALA B 1 27 ? -43.511 -19.387 -50.581 1.00 25.95 28 ALA B N 1
ATOM 1351 C CA . ALA B 1 27 ? -44.062 -18.165 -50.014 1.00 25.39 28 ALA B CA 1
ATOM 1352 C C . ALA B 1 27 ? -42.903 -17.292 -49.636 1.00 25.01 28 ALA B C 1
ATOM 1353 O O . ALA B 1 27 ? -41.902 -17.785 -49.121 1.00 26.16 28 ALA B O 1
ATOM 1355 N N . GLN B 1 28 ? -43.034 -15.992 -49.862 1.00 25.31 29 GLN B N 1
ATOM 1356 C CA . GLN B 1 28 ? -42.004 -15.059 -49.460 1.00 24.87 29 GLN B CA 1
ATOM 1357 C C . GLN B 1 28 ? -42.298 -14.631 -48.032 1.00 24.55 29 GLN B C 1
ATOM 1358 O O . GLN B 1 28 ? -43.443 -14.294 -47.712 1.00 23.09 29 GLN B O 1
ATOM 1364 N N . ILE B 1 29 ? -41.255 -14.616 -47.198 1.00 23.91 30 ILE B N 1
ATOM 1365 C CA . ILE B 1 29 ? -41.374 -14.236 -45.786 1.00 25.01 30 ILE B CA 1
ATOM 1366 C C . ILE B 1 29 ? -40.790 -12.853 -45.529 1.00 24.77 30 ILE B C 1
ATOM 1367 O O . ILE B 1 29 ? -41.418 -12.017 -44.862 1.00 24.85 30 ILE B O 1
ATOM 1372 N N . THR B 1 30 ? -39.595 -12.606 -46.054 1.00 25.34 31 THR B N 1
ATOM 1373 C CA . THR B 1 30 ? -39.037 -11.256 -46.101 1.00 26.05 31 THR B CA 1
ATOM 1374 C C . THR B 1 30 ? -38.482 -11.002 -47.492 1.00 26.61 31 THR B C 1
ATOM 1375 O O . THR B 1 30 ? -38.554 -11.865 -48.361 1.00 26.44 31 THR B O 1
ATOM 1379 N N . SER B 1 31 ? -37.892 -9.828 -47.705 1.00 27.15 32 SER B N 1
ATOM 1380 C CA . SER B 1 31 ? -37.320 -9.522 -49.022 1.00 28.12 32 SER B CA 1
ATOM 1381 C C . SER B 1 31 ? -36.211 -10.528 -49.444 1.00 27.81 32 SER B C 1
ATOM 1382 O O . SER B 1 31 ? -35.967 -10.729 -50.641 1.00 28.26 32 SER B O 1
ATOM 1385 N N . SER B 1 32 ? -35.575 -11.167 -48.461 1.00 27.07 33 SER B N 1
ATOM 1386 C CA . SER B 1 32 ? -34.450 -12.085 -48.693 1.00 27.29 33 SER B CA 1
ATOM 1387 C C . SER B 1 32 ? -34.670 -13.515 -48.176 1.00 26.26 33 SER B C 1
ATOM 1388 O O . SER B 1 32 ? -33.710 -14.303 -48.099 1.00 26.58 33 SER B O 1
ATOM 1391 N N . LEU B 1 33 ? -35.918 -13.862 -47.846 1.00 25.93 34 LEU B N 1
ATOM 1392 C CA . LEU B 1 33 ? -36.245 -15.174 -47.268 1.00 25.33 34 LEU B CA 1
ATOM 1393 C C . LEU B 1 33 ? -37.539 -15.744 -47.870 1.00 25.37 34 LEU B C 1
ATOM 1394 O O . LEU B 1 33 ? -38.594 -15.085 -47.857 1.00 24.73 34 LEU B O 1
ATOM 1399 N N . PHE B 1 34 ? -37.435 -16.959 -48.404 1.00 25.34 35 PHE B N 1
ATOM 1400 C CA . PHE B 1 34 ? -38.591 -17.714 -48.907 1.00 25.83 35 PHE B CA 1
ATOM 1401 C C . PHE B 1 34 ? -38.681 -19.046 -48.167 1.00 26.21 35 PHE B C 1
ATOM 1402 O O . PHE B 1 34 ? -37.659 -19.590 -47.720 1.00 25.92 35 PHE B O 1
ATOM 1410 N N . LEU B 1 35 ? -39.911 -19.529 -48.021 1.00 26.02 36 LEU B N 1
ATOM 1411 C CA . LEU B 1 35 ? -40.251 -20.777 -47.346 1.00 27.04 36 LEU B CA 1
ATOM 1412 C C . LEU B 1 35 ? -40.894 -21.671 -48.391 1.00 27.13 36 LEU B C 1
ATOM 1413 O O . LEU B 1 35 ? -41.764 -21.227 -49.142 1.00 26.76 36 LEU B O 1
ATOM 1418 N N . GLY B 1 36 ? -40.505 -22.942 -48.445 1.00 27.92 37 GLY B N 1
ATOM 1419 C CA . GLY B 1 36 ? -41.173 -23.821 -49.401 1.00 27.88 37 GLY B CA 1
ATOM 1420 C C . GLY B 1 36 ? -41.181 -25.307 -49.125 1.00 28.08 37 GLY B C 1
ATOM 1421 O O . GLY B 1 36 ? -40.546 -25.815 -48.180 1.00 26.41 37 GLY B O 1
ATOM 1422 N N . ARG B 1 37 ? -41.975 -25.969 -49.960 1.00 29.33 38 ARG B N 1
ATOM 1423 C CA . ARG B 1 37 ? -41.999 -27.414 -50.091 1.00 30.59 38 ARG B CA 1
ATOM 1424 C C . ARG B 1 37 ? -40.800 -27.901 -50.901 1.00 31.94 38 ARG B C 1
ATOM 1425 O O . ARG B 1 37 ? -40.166 -27.138 -51.646 1.00 31.37 38 ARG B O 1
ATOM 1433 N N . GLY B 1 38 ? -40.481 -29.178 -50.735 1.00 33.06 39 GLY B N 1
ATOM 1434 C CA . GLY B 1 38 ? -39.364 -29.788 -51.449 1.00 34.30 39 GLY B CA 1
ATOM 1435 C C . GLY B 1 38 ? -39.478 -29.690 -52.955 1.00 34.30 39 GLY B C 1
ATOM 1436 O O . GLY B 1 38 ? -38.460 -29.473 -53.635 1.00 34.33 39 GLY B O 1
ATOM 1437 N N . SER B 1 39 ? -40.718 -29.762 -53.455 1.00 35.78 40 SER B N 1
ATOM 1438 C CA . SER B 1 39 ? -41.001 -29.720 -54.895 1.00 36.58 40 SER B CA 1
ATOM 1439 C C . SER B 1 39 ? -40.386 -28.512 -55.609 1.00 36.46 40 SER B C 1
ATOM 1440 O O . SER B 1 39 ? -39.944 -28.650 -56.735 1.00 37.47 40 SER B O 1
ATOM 1443 N N . VAL B 1 40 ? -40.360 -27.345 -54.966 1.00 36.15 41 VAL B N 1
ATOM 1444 C CA . VAL B 1 40 ? -39.876 -26.122 -55.612 1.00 36.00 41 VAL B CA 1
ATOM 1445 C C . VAL B 1 40 ? -38.344 -25.995 -55.543 1.00 36.26 41 VAL B C 1
ATOM 1446 O O . VAL B 1 40 ? -37.741 -25.199 -56.270 1.00 36.25 41 VAL B O 1
ATOM 1450 N N . ALA B 1 41 ? -37.717 -26.773 -54.667 1.00 36.55 42 ALA B N 1
ATOM 1451 C CA . ALA B 1 41 ? -36.291 -26.602 -54.387 1.00 37.45 42 ALA B CA 1
ATOM 1452 C C . ALA B 1 41 ? -35.385 -26.814 -55.611 1.00 38.21 42 ALA B C 1
ATOM 1453 O O . ALA B 1 41 ? -34.353 -26.146 -55.741 1.00 38.66 42 ALA B O 1
ATOM 1455 N N . SER B 1 42 ? -35.772 -27.722 -56.504 1.00 38.43 43 SER B N 1
ATOM 1456 C CA . SER B 1 42 ? -34.953 -28.045 -57.679 1.00 39.11 43 SER B CA 1
ATOM 1457 C C . SER B 1 42 ? -35.266 -27.186 -58.925 1.00 38.89 43 SER B C 1
ATOM 1458 O O . SER B 1 42 ? -34.562 -27.294 -59.940 1.00 38.91 43 SER B O 1
ATOM 1461 N N . ASN B 1 43 ? -36.291 -26.333 -58.837 1.00 37.78 44 ASN B N 1
ATOM 1462 C CA . ASN B 1 43 ? -36.744 -25.530 -59.966 1.00 37.27 44 ASN B CA 1
ATOM 1463 C C . ASN B 1 43 ? -35.907 -24.261 -60.076 1.00 37.34 44 ASN B C 1
ATOM 1464 O O . ASN B 1 43 ? -36.238 -23.245 -59.473 1.00 35.60 44 ASN B O 1
ATOM 1469 N N . ARG B 1 44 ? -34.823 -24.328 -60.847 1.00 37.47 45 ARG B N 1
ATOM 1470 C CA . ARG B 1 44 ? -33.854 -23.247 -60.854 1.00 38.15 45 ARG B CA 1
ATOM 1471 C C . ARG B 1 44 ? -34.424 -21.951 -61.431 1.00 37.60 45 ARG B C 1
ATOM 1472 O O . ARG B 1 44 ? -34.132 -20.884 -60.908 1.00 36.89 45 ARG B O 1
ATOM 1480 N N . HIS B 1 45 ? -35.299 -22.041 -62.435 1.00 37.61 46 HIS B N 1
ATOM 1481 C CA . HIS B 1 45 ? -35.929 -20.838 -62.994 1.00 37.91 46 HIS B CA 1
ATOM 1482 C C . HIS B 1 45 ? -36.763 -20.104 -61.938 1.00 36.63 46 HIS B C 1
ATOM 1483 O O . HIS B 1 45 ? -36.635 -18.888 -61.782 1.00 36.41 46 HIS B O 1
ATOM 1490 N N . LEU B 1 46 ? -37.584 -20.857 -61.210 1.00 35.81 47 LEU B N 1
ATOM 1491 C CA . LEU B 1 46 ? -38.412 -20.325 -60.118 1.00 35.16 47 LEU B CA 1
ATOM 1492 C C . LEU B 1 46 ? -37.554 -19.629 -59.055 1.00 34.31 47 LEU B C 1
ATOM 1493 O O . LEU B 1 46 ? -37.847 -18.509 -58.623 1.00 33.53 47 LEU B O 1
ATOM 1498 N N . LEU B 1 47 ? -36.473 -20.292 -58.664 1.00 33.56 48 LEU B N 1
ATOM 1499 C CA . LEU B 1 47 ? -35.558 -19.752 -57.645 1.00 33.26 48 LEU B CA 1
ATOM 1500 C C . LEU B 1 47 ? -34.759 -18.541 -58.138 1.00 33.20 48 LEU B C 1
ATOM 1501 O O . LEU B 1 47 ? -34.626 -17.546 -57.419 1.00 32.06 48 LEU B O 1
ATOM 1506 N N . GLN B 1 48 ? -34.244 -18.618 -59.365 1.00 33.70 49 GLN B N 1
ATOM 1507 C CA . GLN B 1 48 ? -33.500 -17.503 -59.963 1.00 34.18 49 GLN B CA 1
ATOM 1508 C C . GLN B 1 48 ? -34.363 -16.250 -60.168 1.00 33.98 49 GLN B C 1
ATOM 1509 O O . GLN B 1 48 ? -33.887 -15.138 -59.967 1.00 33.71 49 GLN B O 1
ATOM 1515 N N . ALA B 1 49 ? -35.640 -16.434 -60.509 1.00 33.98 50 ALA B N 1
ATOM 1516 C CA . ALA B 1 49 ? -36.602 -15.323 -60.641 1.00 33.73 50 ALA B CA 1
ATOM 1517 C C . ALA B 1 49 ? -36.829 -14.531 -59.334 1.00 33.76 50 ALA B C 1
ATOM 1518 O O . ALA B 1 49 ? -37.282 -13.387 -59.371 1.00 32.48 50 ALA B O 1
ATOM 1520 N N . ARG B 1 50 ? -36.524 -15.156 -58.192 1.00 33.22 51 ARG B N 1
ATOM 1521 C CA . ARG B 1 50 ? -36.634 -14.527 -56.869 1.00 33.31 51 ARG B CA 1
ATOM 1522 C C . ARG B 1 50 ? -35.280 -14.118 -56.279 1.00 33.14 51 ARG B C 1
ATOM 1523 O O . ARG B 1 50 ? -35.193 -13.709 -55.116 1.00 33.66 51 ARG B O 1
ATOM 1531 N N . GLY B 1 51 ? -34.226 -14.254 -57.068 1.00 32.03 52 GLY B N 1
ATOM 1532 C CA . GLY B 1 51 ? -32.890 -13.866 -56.632 1.00 31.49 52 GLY B CA 1
ATOM 1533 C C . GLY B 1 51 ? -32.312 -14.736 -55.531 1.00 30.30 52 GLY B C 1
ATOM 1534 O O . GLY B 1 51 ? -31.436 -14.289 -54.775 1.00 30.34 52 GLY B O 1
ATOM 1535 N N . ILE B 1 52 ? -32.773 -15.981 -55.468 1.00 29.95 53 ILE B N 1
ATOM 1536 C CA . ILE B 1 52 ? -32.306 -16.942 -54.466 1.00 29.22 53 ILE B CA 1
ATOM 1537 C C . ILE B 1 52 ? -30.899 -17.421 -54.812 1.00 28.77 53 ILE B C 1
ATOM 1538 O O . ILE B 1 52 ? -30.624 -17.829 -55.939 1.00 28.58 53 ILE B O 1
ATOM 1543 N N . THR B 1 53 ? -30.006 -17.317 -53.836 1.00 28.22 54 THR B N 1
ATOM 1544 C CA . THR B 1 53 ? -28.614 -17.755 -53.980 1.00 27.77 54 THR B CA 1
ATOM 1545 C C . THR B 1 53 ? -28.246 -18.862 -53.002 1.00 26.96 54 THR B C 1
ATOM 1546 O O . THR B 1 53 ? -27.199 -19.491 -53.145 1.00 27.22 54 THR B O 1
ATOM 1550 N N . CYS B 1 54 ? -29.089 -19.066 -51.987 1.00 25.92 55 CYS B N 1
ATOM 1551 C CA . CYS B 1 54 ? -28.816 -20.004 -50.912 1.00 25.57 55 CYS B CA 1
ATOM 1552 C C . CYS B 1 54 ? -30.050 -20.857 -50.697 1.00 25.32 55 CYS B C 1
ATOM 1553 O O . CYS B 1 54 ? -31.171 -20.332 -50.590 1.00 23.89 55 CYS B O 1
ATOM 1556 N N . ILE B 1 55 ? -29.832 -22.169 -50.629 1.00 25.39 56 ILE B N 1
ATOM 1557 C CA . ILE B 1 55 ? -30.894 -23.131 -50.313 1.00 25.22 56 ILE B CA 1
ATOM 1558 C C . ILE B 1 55 ? -30.593 -23.867 -49.006 1.00 24.86 56 ILE B C 1
ATOM 1559 O O . ILE B 1 55 ? -29.591 -24.596 -48.891 1.00 24.70 56 ILE B O 1
ATOM 1564 N N . VAL B 1 56 ? -31.466 -23.652 -48.010 1.00 24.49 57 VAL B N 1
ATOM 1565 C CA . VAL B 1 56 ? -31.408 -24.410 -46.749 1.00 24.69 57 VAL B CA 1
ATOM 1566 C C . VAL B 1 56 ? -32.418 -25.552 -46.855 1.00 24.71 57 VAL B C 1
ATOM 1567 O O . VAL B 1 56 ? -33.640 -25.308 -46.862 1.00 25.19 57 VAL B O 1
ATOM 1571 N N . ASN B 1 57 ? -31.883 -26.763 -46.956 1.00 24.91 58 ASN B N 1
ATOM 1572 C CA . ASN B 1 57 ? -32.645 -28.020 -47.048 1.00 24.8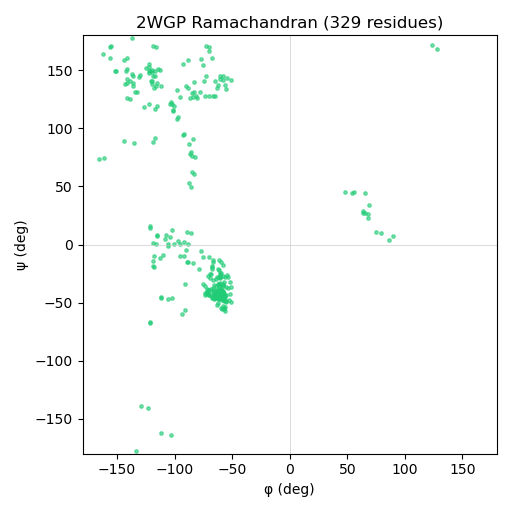2 58 ASN B CA 1
ATOM 1573 C C . ASN B 1 57 ? -32.795 -28.556 -45.634 1.00 25.28 58 ASN B C 1
ATOM 1574 O O . ASN B 1 57 ? -31.890 -29.245 -45.134 1.00 24.91 58 ASN B O 1
ATOM 1579 N N . ALA B 1 58 ? -33.927 -28.226 -45.001 1.00 24.70 59 ALA B N 1
ATOM 1580 C CA . ALA B 1 58 ? -34.231 -28.700 -43.629 1.00 25.50 59 ALA B CA 1
ATOM 1581 C C . ALA B 1 58 ? -34.915 -30.051 -43.615 1.00 24.76 59 ALA B C 1
ATOM 1582 O O . ALA B 1 58 ? -35.961 -30.233 -42.982 1.00 26.54 59 ALA B O 1
ATOM 1584 N N . THR B 1 59 ? -34.297 -31.016 -44.298 1.00 24.25 60 THR B N 1
ATOM 1585 C CA . THR B 1 59 ? -34.768 -32.372 -44.336 1.00 23.96 60 THR B CA 1
ATOM 1586 C C . THR B 1 59 ? -33.595 -33.334 -44.318 1.00 23.71 60 THR B C 1
ATOM 1587 O O . THR B 1 59 ? -32.490 -33.018 -44.789 1.00 22.96 60 THR B O 1
ATOM 1591 N N . ILE B 1 60 ? -33.844 -34.491 -43.735 1.00 23.30 61 ILE B N 1
ATOM 1592 C CA A ILE B 1 60 ? -32.906 -35.579 -43.851 0.50 23.20 61 ILE B CA 1
ATOM 1593 C CA B ILE B 1 60 ? -32.951 -35.644 -43.843 0.50 23.30 61 ILE B CA 1
ATOM 1594 C C . ILE B 1 60 ? -33.145 -36.312 -45.194 1.00 23.70 61 ILE B C 1
ATOM 1595 O O . ILE B 1 60 ? -32.186 -36.732 -45.849 1.00 22.63 61 ILE B O 1
ATOM 1604 N N . GLU B 1 61 ? -34.412 -36.406 -45.606 1.00 24.08 62 GLU B N 1
ATOM 1605 C CA . GLU B 1 61 ? -34.850 -37.328 -46.659 1.00 25.35 62 GLU B CA 1
ATOM 1606 C C . GLU B 1 61 ? -34.830 -36.852 -48.126 1.00 26.38 62 GLU B C 1
ATOM 1607 O O . GLU B 1 61 ? -34.958 -37.670 -49.044 1.00 27.17 62 GLU B O 1
ATOM 1613 N N . ILE B 1 62 ? -34.709 -35.557 -48.338 1.00 26.48 63 ILE B N 1
ATOM 1614 C CA . ILE B 1 62 ? -34.605 -35.009 -49.681 1.00 27.08 63 ILE B CA 1
ATOM 1615 C C . ILE B 1 62 ? -33.134 -34.648 -49.927 1.00 27.00 63 ILE B C 1
ATOM 1616 O O . ILE B 1 62 ? -32.547 -33.909 -49.132 1.00 27.19 63 ILE B O 1
ATOM 1621 N N . PRO B 1 63 ? -32.521 -35.214 -50.985 1.00 27.30 64 PRO B N 1
ATOM 1622 C CA . PRO B 1 63 ? -31.137 -34.852 -51.337 1.00 27.73 64 PRO B CA 1
ATOM 1623 C C . PRO B 1 63 ? -31.069 -33.462 -51.983 1.00 28.45 64 PRO B C 1
ATOM 1624 O O . PRO B 1 63 ? -31.977 -33.097 -52.754 1.00 28.29 64 PRO B O 1
ATOM 1628 N N . ASN B 1 64 ? -30.045 -32.684 -51.640 1.00 28.78 65 ASN B N 1
ATOM 1629 C CA . ASN B 1 64 ? -29.767 -31.430 -52.351 1.00 29.89 65 ASN B CA 1
ATOM 1630 C C . ASN B 1 64 ? -29.612 -31.715 -53.844 1.00 30.62 65 ASN B C 1
ATOM 1631 O O . ASN B 1 64 ? -28.867 -32.631 -54.217 1.00 31.11 65 ASN B O 1
ATOM 1636 N N . PHE B 1 65 ? -30.248 -30.931 -54.714 1.00 31.29 66 PHE B N 1
ATOM 1637 C CA . PHE B 1 65 ? -30.054 -31.144 -56.154 1.00 32.73 66 PHE B CA 1
ATOM 1638 C C . PHE B 1 65 ? -28.654 -30.716 -56.609 1.00 33.34 66 PHE B C 1
ATOM 1639 O O . PHE B 1 65 ? -28.120 -31.249 -57.590 1.00 34.03 66 PHE B O 1
ATOM 1647 N N . ASN B 1 66 ? -28.064 -29.772 -55.880 1.00 34.00 67 ASN B N 1
ATOM 1648 C CA . ASN B 1 66 ? -26.732 -29.216 -56.189 1.00 34.89 67 ASN B CA 1
ATOM 1649 C C . ASN B 1 66 ? -26.502 -28.596 -57.596 1.00 34.56 67 ASN B C 1
ATOM 1650 O O . ASN B 1 66 ? -25.463 -28.833 -58.242 1.00 34.76 67 ASN B O 1
ATOM 1655 N N . TRP B 1 67 ? -27.446 -27.779 -58.055 1.00 33.68 68 TRP B N 1
ATOM 1656 C CA . TRP B 1 67 ? -27.153 -26.836 -59.144 1.00 33.11 68 TRP B CA 1
ATOM 1657 C C . TRP B 1 67 ? -25.967 -25.961 -58.703 1.00 32.22 68 TRP B C 1
ATOM 1658 O O . TRP B 1 67 ? -25.958 -25.531 -57.561 1.00 31.86 68 TRP B O 1
ATOM 1669 N N . PRO B 1 68 ? -24.988 -25.704 -59.597 1.00 31.60 69 PRO B N 1
ATOM 1670 C CA . PRO B 1 68 ? -23.832 -24.851 -59.238 1.00 31.51 69 PRO B CA 1
ATOM 1671 C C . PRO B 1 68 ? -24.207 -23.470 -58.727 1.00 30.79 69 PRO B C 1
ATOM 1672 O O . PRO B 1 68 ? -23.541 -22.947 -57.853 1.00 30.68 69 PRO B O 1
ATOM 1676 N N . GLN B 1 69 ? -25.257 -22.876 -59.279 1.00 30.11 70 GLN B N 1
ATOM 1677 C CA . GLN B 1 69 ? -25.576 -21.476 -58.976 1.00 29.92 70 GLN B CA 1
ATOM 1678 C C . GLN B 1 69 ? -26.094 -21.189 -57.563 1.00 29.20 70 GLN B C 1
ATOM 1679 O O . GLN B 1 69 ? -26.233 -20.017 -57.219 1.00 28.69 70 GLN B O 1
ATOM 1685 N N . PHE B 1 70 ? -26.422 -22.219 -56.782 1.00 27.82 71 PHE B N 1
ATOM 1686 C CA . PHE B 1 70 ? -26.873 -22.024 -55.399 1.00 28.28 71 PHE B CA 1
ATOM 1687 C C . PHE B 1 70 ? -25.916 -22.668 -54.432 1.00 28.58 71 PHE B C 1
ATOM 1688 O O . PHE B 1 70 ? -25.337 -23.718 -54.734 1.00 28.34 71 PHE B O 1
ATOM 1696 N N . GLU B 1 71 ? -25.743 -22.038 -53.272 1.00 28.54 72 GLU B N 1
ATOM 1697 C CA . GLU B 1 71 ? -25.084 -22.697 -52.154 1.00 29.23 72 GLU B CA 1
ATOM 1698 C C . GLU B 1 71 ? -26.148 -23.425 -51.310 1.00 29.20 72 GLU B C 1
ATOM 1699 O O . GLU B 1 71 ? -27.239 -22.909 -51.081 1.00 28.30 72 GLU B O 1
ATOM 1705 N N . TYR B 1 72 ? -25.829 -24.646 -50.918 1.00 29.02 73 TYR B N 1
ATOM 1706 C CA . TYR B 1 72 ? -26.729 -25.508 -50.160 1.00 29.02 73 TYR B CA 1
ATOM 1707 C C . TYR B 1 72 ? -26.212 -25.709 -48.747 1.00 29.12 73 TYR B C 1
ATOM 1708 O O . TYR B 1 72 ? -24.998 -25.937 -48.536 1.00 29.39 73 TYR B O 1
ATOM 1717 N N . VAL B 1 73 ? -27.139 -25.620 -47.801 1.00 28.27 74 VAL B N 1
ATOM 1718 C CA . VAL B 1 73 ? -26.913 -25.942 -46.413 1.00 28.52 74 VAL B CA 1
ATOM 1719 C C . VAL B 1 73 ? -27.940 -27.030 -46.078 1.00 28.04 74 VAL B C 1
ATOM 1720 O O . VAL B 1 73 ? -29.131 -26.821 -46.231 1.00 29.29 74 VAL B O 1
ATOM 1724 N N . LYS B 1 74 ? -27.481 -28.193 -45.657 1.00 27.17 75 LYS B N 1
ATOM 1725 C CA . LYS B 1 74 ? -28.397 -29.247 -45.259 1.00 26.55 75 LYS B CA 1
ATOM 1726 C C . LYS B 1 74 ? -28.553 -29.254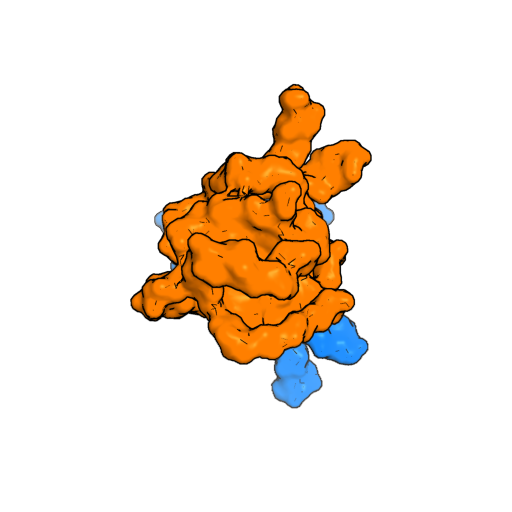 -43.731 1.00 25.90 75 LYS B C 1
ATOM 1727 O O . LYS B 1 74 ? -27.556 -29.193 -43.002 1.00 25.53 75 LYS B O 1
ATOM 1733 N N . VAL B 1 75 ? -29.804 -29.334 -43.280 1.00 25.18 76 VAL B N 1
ATOM 1734 C CA . VAL B 1 75 ? -30.177 -29.426 -41.872 1.00 25.54 76 VAL B CA 1
ATOM 1735 C C . VAL B 1 75 ? -30.919 -30.759 -41.711 1.00 25.05 76 VAL B C 1
ATOM 1736 O O . VAL B 1 75 ? -32.140 -30.825 -41.874 1.00 24.28 76 VAL B O 1
ATOM 1740 N N . PRO B 1 76 ? -30.163 -31.851 -41.435 1.00 24.19 77 PRO B N 1
ATOM 1741 C CA . PRO B 1 76 ? -30.746 -33.186 -41.610 1.00 24.15 77 PRO B CA 1
ATOM 1742 C C . PRO B 1 76 ? -31.532 -33.681 -40.392 1.00 24.29 77 PRO B C 1
ATOM 1743 O O . PRO B 1 76 ? -31.041 -34.504 -39.610 1.00 24.62 77 PRO B O 1
ATOM 1747 N N . LEU B 1 77 ? -32.762 -33.180 -40.294 1.00 25.06 78 LEU B N 1
ATOM 1748 C CA . LEU B 1 77 ? -33.692 -33.406 -39.202 1.00 25.98 78 LEU B CA 1
ATOM 1749 C C . LEU B 1 77 ? -34.947 -34.065 -39.770 1.00 24.48 78 LEU B C 1
ATOM 1750 O O . LEU B 1 77 ? -35.345 -33.757 -40.896 1.00 24.19 78 LEU B O 1
ATOM 1755 N N . ALA B 1 78 ? -35.608 -34.881 -38.959 1.00 24.19 79 ALA B N 1
ATOM 1756 C CA . ALA B 1 78 ? -36.958 -35.378 -39.252 1.00 23.75 79 ALA B CA 1
ATOM 1757 C C . ALA B 1 78 ? -37.986 -34.401 -38.704 1.00 23.29 79 ALA B C 1
ATOM 1758 O O . ALA B 1 78 ? -37.680 -33.614 -37.800 1.00 22.80 79 ALA B O 1
ATOM 1760 N N . ASP B 1 79 ? -39.206 -34.455 -39.233 1.00 23.77 80 ASP B N 1
ATOM 1761 C CA . ASP B 1 79 ? -40.323 -33.673 -38.653 1.00 23.86 80 ASP B CA 1
ATOM 1762 C C . ASP B 1 79 ? -40.926 -34.427 -37.465 1.00 24.50 80 ASP B C 1
ATOM 1763 O O . ASP B 1 79 ? -42.002 -35.039 -37.568 1.00 24.00 80 ASP B O 1
ATOM 1768 N N . MET B 1 80 ? -40.204 -34.404 -36.344 1.00 24.66 81 MET B N 1
ATOM 1769 C CA . MET B 1 80 ? -40.603 -35.128 -35.131 1.00 24.88 81 MET B CA 1
ATOM 1770 C C . MET B 1 80 ? -40.376 -34.225 -33.919 1.00 25.12 81 MET B C 1
ATOM 1771 O O . MET B 1 80 ? -39.460 -33.408 -33.922 1.00 23.69 81 MET B O 1
ATOM 1776 N N . PRO B 1 81 ? -41.223 -34.348 -32.882 1.00 26.43 82 PRO B N 1
ATOM 1777 C CA . PRO B 1 81 ? -41.169 -33.391 -31.742 1.00 26.32 82 PRO B CA 1
ATOM 1778 C C . PRO B 1 81 ? -39.847 -33.372 -30.980 1.00 25.63 82 PRO B C 1
ATOM 1779 O O . PRO B 1 81 ? -39.443 -32.326 -30.444 1.00 25.74 82 PRO B O 1
ATOM 1783 N N . HIS B 1 82 ? -39.145 -34.499 -30.976 1.00 24.97 83 HIS B N 1
ATOM 1784 C CA . HIS B 1 82 ? -37.863 -34.562 -30.292 1.00 25.23 83 HIS B CA 1
ATOM 1785 C C . HIS B 1 82 ? -36.649 -34.308 -31.198 1.00 24.63 83 HIS B C 1
ATOM 1786 O O . HIS B 1 82 ? -35.522 -34.323 -30.711 1.00 24.26 83 HIS B O 1
ATOM 1793 N N . ALA B 1 83 ? -36.863 -34.046 -32.486 1.00 23.61 84 ALA B N 1
ATOM 1794 C CA . ALA B 1 83 ? -35.743 -33.633 -33.349 1.00 23.85 84 ALA B CA 1
ATOM 1795 C C . ALA B 1 83 ? -35.251 -32.270 -32.820 1.00 23.38 84 ALA B C 1
ATOM 1796 O O . ALA B 1 83 ? -36.058 -31.370 -32.610 1.00 23.47 84 ALA B O 1
ATOM 1798 N N . PRO B 1 84 ? -33.929 -32.135 -32.557 1.00 23.23 85 PRO B N 1
ATOM 1799 C CA . PRO B 1 84 ? -33.437 -30.940 -31.878 1.00 23.24 85 PRO B CA 1
ATOM 1800 C C . PRO B 1 84 ? -33.176 -29.787 -32.859 1.00 23.03 85 PRO B C 1
ATOM 1801 O O . PRO B 1 84 ? -32.059 -29.290 -32.971 1.00 22.93 85 PRO B O 1
ATOM 1805 N N . ILE B 1 85 ? -34.248 -29.345 -33.514 1.00 22.64 86 ILE B N 1
ATOM 1806 C CA . ILE B 1 85 ? -34.200 -28.306 -34.510 1.00 22.27 86 ILE B CA 1
ATOM 1807 C C . ILE B 1 85 ? -33.673 -26.978 -33.927 1.00 22.33 86 ILE B C 1
ATOM 1808 O O . ILE B 1 85 ? -33.075 -26.177 -34.641 1.00 22.51 86 ILE B O 1
ATOM 1813 N N . GLY B 1 86 ? -33.871 -26.753 -32.638 1.00 21.63 87 GLY B N 1
ATOM 1814 C CA . GLY B 1 86 ? -33.389 -25.537 -31.995 1.00 22.28 87 GLY B CA 1
ATOM 1815 C C . GLY B 1 86 ? -31.873 -25.369 -32.069 1.00 22.20 87 GLY B C 1
ATOM 1816 O O . GLY B 1 86 ? -31.367 -24.247 -32.001 1.00 22.85 87 GLY B O 1
ATOM 1817 N N . LEU B 1 87 ? -31.133 -26.483 -32.179 1.00 21.74 88 LEU B N 1
ATOM 1818 C CA . LEU B 1 87 ? -29.705 -26.420 -32.419 1.00 22.09 88 LEU B CA 1
ATOM 1819 C C . LEU B 1 87 ? -29.313 -25.745 -33.740 1.00 21.82 88 LEU B C 1
ATOM 1820 O O . LEU B 1 87 ? -28.145 -25.432 -33.928 1.00 21.96 88 LEU B O 1
ATOM 1825 N N . TYR B 1 88 ? -30.264 -25.542 -34.641 1.00 21.89 89 TYR B N 1
ATOM 1826 C CA . TYR B 1 88 ? -30.020 -24.846 -35.889 1.00 22.33 89 TYR B CA 1
ATOM 1827 C C . TYR B 1 88 ? -30.610 -23.420 -35.911 1.00 23.00 89 TYR B C 1
ATOM 1828 O O . TYR B 1 88 ? -30.502 -22.726 -36.915 1.00 24.34 89 TYR B O 1
ATOM 1837 N N . PHE B 1 89 ? -31.276 -22.985 -34.839 1.00 23.28 90 PHE B N 1
ATOM 1838 C CA . PHE B 1 89 ? -31.931 -21.666 -34.848 1.00 23.14 90 PHE B CA 1
ATOM 1839 C C . PHE B 1 89 ? -30.921 -20.543 -35.160 1.00 23.29 90 PHE B C 1
ATOM 1840 O O . PHE B 1 89 ? -31.119 -19.770 -36.121 1.00 23.28 90 PHE B O 1
ATOM 1848 N N . ASP B 1 90 ? -29.846 -20.465 -34.382 1.00 22.72 91 ASP B N 1
ATOM 1849 C CA . ASP B 1 90 ? -28.815 -19.442 -34.591 1.00 23.28 91 ASP B CA 1
ATOM 1850 C C . ASP B 1 90 ? -28.069 -19.637 -35.920 1.00 23.13 91 ASP B C 1
ATOM 1851 O O . ASP B 1 90 ? -27.944 -18.703 -36.700 1.00 22.28 91 ASP B O 1
ATOM 1856 N N . THR B 1 91 ? -27.640 -20.860 -36.217 1.00 23.23 92 THR B N 1
ATOM 1857 C CA . THR B 1 91 ? -26.820 -21.074 -37.425 1.00 24.01 92 THR B CA 1
ATOM 1858 C C . THR B 1 91 ? -27.593 -20.739 -38.700 1.00 23.59 92 THR B C 1
ATOM 1859 O O . THR B 1 91 ? -27.066 -20.056 -39.577 1.00 23.25 92 THR B O 1
ATOM 1863 N N . VAL B 1 92 ? -28.846 -21.196 -38.789 1.00 23.28 93 VAL B N 1
ATOM 1864 C CA . VAL B 1 92 ? -29.676 -20.907 -39.958 1.00 22.48 93 VAL B CA 1
ATOM 1865 C C . VAL B 1 92 ? -30.095 -19.420 -40.016 1.00 22.35 93 VAL B C 1
ATOM 1866 O O . VAL B 1 92 ? -30.036 -18.808 -41.081 1.00 21.68 93 VAL B O 1
ATOM 1870 N N . ALA B 1 93 ? -30.491 -18.842 -38.882 1.00 21.41 94 ALA B N 1
ATOM 1871 C CA . ALA B 1 93 ? -30.868 -17.438 -38.805 1.00 21.93 94 ALA B CA 1
ATOM 1872 C C . ALA B 1 93 ? -29.710 -16.588 -39.241 1.00 21.55 94 ALA B C 1
ATOM 1873 O O . ALA B 1 93 ? -29.889 -15.641 -39.994 1.00 20.79 94 ALA B O 1
ATOM 1875 N N . ASP B 1 94 ? -28.515 -16.958 -38.780 1.00 21.63 95 ASP B N 1
ATOM 1876 C CA . ASP B 1 94 ? -27.296 -16.186 -39.100 1.00 21.68 95 ASP B CA 1
ATOM 1877 C C . ASP B 1 94 ? -26.956 -16.266 -40.597 1.00 21.39 95 ASP B C 1
ATOM 1878 O O . ASP B 1 94 ? -26.506 -15.290 -41.184 1.00 20.94 95 ASP B O 1
ATOM 1883 N N . LYS B 1 95 ? -27.167 -17.431 -41.198 1.00 21.69 96 LYS B N 1
ATOM 1884 C CA . LYS B 1 95 ? -26.901 -17.629 -42.617 1.00 23.22 96 LYS B CA 1
ATOM 1885 C C . LYS B 1 95 ? -27.868 -16.807 -43.504 1.00 23.10 96 LYS B C 1
ATOM 1886 O O . LYS B 1 95 ? -27.426 -16.121 -44.439 1.00 22.47 96 LYS B O 1
ATOM 1892 N N . ILE B 1 96 ? -29.161 -16.852 -43.178 1.00 22.77 97 ILE B N 1
ATOM 1893 C CA . ILE B 1 96 ? -30.172 -16.043 -43.867 1.00 22.53 97 ILE B CA 1
ATOM 1894 C C . ILE B 1 96 ? -29.781 -14.562 -43.785 1.00 22.75 97 ILE B C 1
ATOM 1895 O O . ILE B 1 96 ? -29.845 -13.821 -44.792 1.00 22.31 97 ILE B O 1
ATOM 1900 N N . HIS B 1 97 ? -29.363 -14.138 -42.589 1.00 22.83 98 HIS B N 1
ATOM 1901 C CA . HIS B 1 97 ? -28.937 -12.748 -42.376 1.00 22.47 98 HIS B CA 1
ATOM 1902 C C . HIS B 1 97 ? -27.693 -12.399 -43.231 1.00 22.25 98 HIS B C 1
ATOM 1903 O O . HIS B 1 97 ? -27.702 -11.399 -43.921 1.00 22.47 98 HIS B O 1
ATOM 1910 N N . SER B 1 98 ? -26.643 -13.226 -43.146 1.00 22.65 99 SER B N 1
ATOM 1911 C CA . SER B 1 98 ? -25.420 -13.095 -43.948 1.00 23.48 99 SER B CA 1
ATOM 1912 C C . SER B 1 98 ? -25.728 -13.004 -45.439 1.00 22.88 99 SER B C 1
ATOM 1913 O O . SER B 1 98 ? -25.204 -12.127 -46.137 1.00 23.38 99 SER B O 1
ATOM 1916 N N . VAL B 1 99 ? -26.577 -13.906 -45.928 1.00 21.92 100 VAL B N 1
ATOM 1917 C CA . VAL B 1 99 ? -26.978 -13.928 -47.346 1.00 22.89 100 VAL B CA 1
ATOM 1918 C C . VAL B 1 99 ? -27.722 -12.630 -47.698 1.00 22.44 100 VAL B C 1
ATOM 1919 O O . VAL B 1 99 ? -27.462 -12.039 -48.757 1.00 22.90 100 VAL B O 1
ATOM 1923 N N . SER B 1 100 ? -28.590 -12.160 -46.790 1.00 21.98 101 SER B N 1
ATOM 1924 C CA . SER B 1 100 ? -29.325 -10.918 -47.004 1.00 23.14 101 SER B CA 1
ATOM 1925 C C . SER B 1 100 ? -28.377 -9.722 -47.127 1.00 22.93 101 SER B C 1
ATOM 1926 O O . SER B 1 100 ? -28.545 -8.855 -47.984 1.00 22.81 101 SER B O 1
ATOM 1929 N N . ARG B 1 101 ? -27.360 -9.698 -46.269 1.00 23.69 102 ARG B N 1
ATOM 1930 C CA . ARG B 1 101 ? -26.416 -8.592 -46.222 1.00 24.26 102 ARG B CA 1
ATOM 1931 C C . ARG B 1 101 ? -25.522 -8.556 -47.472 1.00 24.94 102 ARG B C 1
ATOM 1932 O O . ARG B 1 101 ? -25.001 -7.489 -47.828 1.00 24.29 102 ARG B O 1
ATOM 1940 N N . LYS B 1 102 ? -25.354 -9.721 -48.102 1.00 25.39 103 LYS B N 1
ATOM 1941 C CA . LYS B 1 102 ? -24.624 -9.872 -49.356 1.00 26.22 103 LYS B CA 1
ATOM 1942 C C . LYS B 1 102 ? -25.527 -9.700 -50.588 1.00 25.34 103 LYS B C 1
ATOM 1943 O O . LYS B 1 102 ? -25.100 -9.974 -51.717 1.00 25.71 103 LYS B O 1
ATOM 1949 N N . HIS B 1 103 ? -26.753 -9.232 -50.358 1.00 24.43 104 HIS B N 1
ATOM 1950 C CA . HIS B 1 103 ? -27.735 -8.927 -51.400 1.00 24.80 104 HIS B CA 1
ATOM 1951 C C . HIS B 1 103 ? -28.214 -10.148 -52.179 1.00 25.05 104 HIS B C 1
ATOM 1952 O O . HIS B 1 103 ? -28.659 -10.023 -53.323 1.00 25.22 104 HIS B O 1
ATOM 1959 N N . GLY B 1 104 ? -28.173 -11.313 -51.524 1.00 24.80 105 GLY B N 1
ATOM 1960 C CA . GLY B 1 104 ? -28.778 -12.529 -52.043 1.00 24.65 105 GLY B CA 1
ATOM 1961 C C . GLY B 1 104 ? -30.090 -12.817 -51.338 1.00 24.16 105 GLY B C 1
ATOM 1962 O O . GLY B 1 104 ? -30.680 -11.954 -50.692 1.00 24.31 105 GLY B O 1
ATOM 1963 N N . ALA B 1 105 ? -30.573 -14.042 -51.477 1.00 23.80 106 ALA B N 1
ATOM 1964 C CA . ALA B 1 105 ? -31.814 -14.441 -50.856 1.00 23.12 106 ALA B CA 1
ATOM 1965 C C . ALA B 1 105 ? -31.749 -15.927 -50.604 1.00 23.25 106 ALA B C 1
ATOM 1966 O O . ALA B 1 105 ? -31.041 -16.671 -51.312 1.00 24.01 106 ALA B O 1
ATOM 1968 N N . THR B 1 106 ? -32.436 -16.349 -49.549 1.00 22.51 107 THR B N 1
ATOM 1969 C CA . THR B 1 106 ? -32.430 -17.726 -49.131 1.00 22.47 107 THR B CA 1
ATOM 1970 C C . THR B 1 106 ? -33.811 -18.385 -49.260 1.00 22.62 107 THR B C 1
ATOM 1971 O O . THR B 1 106 ? -34.846 -17.776 -48.947 1.00 21.38 107 THR B O 1
ATOM 1975 N N . LEU B 1 107 ? -33.811 -19.630 -49.727 1.00 22.42 108 LEU B N 1
ATOM 1976 C CA . LEU B 1 107 ? -34.985 -20.506 -49.619 1.00 23.38 108 LEU B CA 1
ATOM 1977 C C . LEU B 1 107 ? -34.755 -21.522 -48.501 1.00 24.05 108 LEU B C 1
ATOM 1978 O O . LEU B 1 107 ? -33.784 -22.285 -48.532 1.00 25.44 108 LEU B O 1
ATOM 1983 N N . VAL B 1 108 ? -35.623 -21.524 -47.501 1.00 24.29 109 VAL B N 1
ATOM 1984 C CA . VAL B 1 108 ? -35.614 -22.580 -46.479 1.00 23.16 109 VAL B CA 1
ATOM 1985 C C . VAL B 1 108 ? -36.747 -23.526 -46.863 1.00 23.80 109 VAL B C 1
ATOM 1986 O O . VAL B 1 108 ? -37.920 -23.115 -46.889 1.00 23.67 109 VAL B O 1
ATOM 1990 N N . HIS B 1 109 ? -36.415 -24.766 -47.223 1.00 23.25 110 HIS B N 1
ATOM 1991 C CA . HIS B 1 109 ? -37.467 -25.732 -47.590 1.00 22.97 110 HIS B CA 1
ATOM 1992 C C . HIS B 1 109 ? -37.417 -26.969 -46.738 1.00 22.61 110 HIS B C 1
ATOM 1993 O O . HIS B 1 109 ? -36.362 -27.309 -46.180 1.00 23.02 110 HIS B O 1
ATOM 2000 N N . CYS B 1 110 ? -38.569 -27.616 -46.580 1.00 22.82 111 CYS B N 1
ATOM 2001 C CA . CYS B 1 110 ? -38.578 -28.974 -46.014 1.00 22.56 111 CYS B CA 1
ATOM 2002 C C . CYS B 1 110 ? -39.266 -29.883 -47.028 1.00 22.84 111 CYS B C 1
ATOM 2003 O O . CYS B 1 110 ? -39.037 -29.728 -48.235 1.00 25.06 111 CYS B O 1
ATOM 2006 N N . ALA B 1 111 ? -40.093 -30.828 -46.578 1.00 22.00 112 ALA B N 1
ATOM 2007 C CA . ALA B 1 111 ? -40.859 -31.662 -47.496 1.00 21.84 112 ALA B CA 1
ATOM 2008 C C . ALA B 1 111 ? -42.225 -31.016 -47.780 1.00 21.59 112 ALA B C 1
ATOM 2009 O O . ALA B 1 111 ? -42.562 -30.746 -48.931 1.00 21.09 112 ALA B O 1
ATOM 2011 N N . ALA B 1 112 ? -42.986 -30.755 -46.722 1.00 20.54 113 ALA B N 1
ATOM 2012 C CA . ALA B 1 112 ? -44.366 -30.242 -46.834 1.00 20.94 113 ALA B CA 1
ATOM 2013 C C . ALA B 1 112 ? -44.485 -28.725 -46.726 1.00 20.70 113 ALA B C 1
ATOM 2014 O O . ALA B 1 112 ? -45.538 -28.149 -46.988 1.00 20.34 113 ALA B O 1
ATOM 2016 N N . GLY B 1 113 ? -43.407 -28.045 -46.347 1.00 21.85 114 GLY B N 1
ATOM 2017 C CA . GLY B 1 113 ? -43.481 -26.602 -46.144 1.00 22.34 114 GLY B CA 1
ATOM 2018 C C . GLY B 1 113 ? -44.422 -26.234 -45.003 1.00 22.74 114 GLY B C 1
ATOM 2019 O O . GLY B 1 113 ? -45.019 -25.157 -45.006 1.00 24.27 114 GLY B O 1
ATOM 2020 N N . VAL B 1 114 ? -44.557 -27.131 -44.035 1.00 22.19 115 VAL B N 1
ATOM 2021 C CA . VAL B 1 114 ? -45.499 -26.979 -42.933 1.00 21.84 115 VAL B CA 1
ATOM 2022 C C . VAL B 1 114 ? -44.836 -26.754 -41.569 1.00 22.38 115 VAL B C 1
ATOM 2023 O O . VAL B 1 114 ? -45.298 -25.907 -40.768 1.00 22.50 115 VAL B O 1
ATOM 2027 N N . SER B 1 115 ? -43.809 -27.556 -41.271 1.00 22.60 116 SER B N 1
ATOM 2028 C CA . SER B 1 115 ? -43.269 -27.639 -39.925 1.00 22.60 116 SER B CA 1
ATOM 2029 C C . SER B 1 115 ? -41.785 -27.289 -39.826 1.00 22.45 116 SER B C 1
ATOM 2030 O O . SER B 1 115 ? -41.439 -26.253 -39.231 1.00 22.31 116 SER B O 1
ATOM 2033 N N . ARG B 1 116 ? -40.899 -28.114 -40.401 1.00 22.65 117 ARG B N 1
ATOM 2034 C CA . ARG B 1 116 ? -39.449 -27.880 -40.257 1.00 22.57 117 ARG B CA 1
ATOM 2035 C C . ARG B 1 116 ? -39.020 -26.508 -40.745 1.00 22.29 117 ARG B C 1
ATOM 2036 O O . ARG B 1 116 ? -38.414 -25.753 -39.975 1.00 21.81 117 ARG B O 1
ATOM 2044 N N . SER B 1 117 ? -39.347 -26.167 -41.997 1.00 22.36 118 SER B N 1
ATOM 2045 C CA . SER B 1 117 ? -38.918 -24.887 -42.574 1.00 22.46 118 SER B CA 1
ATOM 2046 C C . SER B 1 117 ? -39.616 -23.714 -41.894 1.00 23.01 118 SER B C 1
ATOM 2047 O O . SER B 1 117 ? -39.002 -22.641 -41.656 1.00 21.60 118 SER B O 1
ATOM 2050 N N . ALA B 1 118 ? -40.897 -23.897 -41.571 1.00 22.25 119 ALA B N 1
ATOM 2051 C CA . ALA B 1 118 ? -41.665 -22.831 -40.900 1.00 22.37 119 ALA B CA 1
ATOM 2052 C C . ALA B 1 118 ? -41.023 -22.432 -39.579 1.00 21.70 119 ALA B C 1
ATOM 2053 O O . ALA B 1 118 ? -40.921 -21.239 -39.274 1.00 21.05 119 ALA B O 1
ATOM 2055 N N . THR B 1 119 ? -40.566 -23.434 -38.827 1.00 22.27 120 THR B N 1
ATOM 2056 C CA . THR B 1 119 ? -39.949 -23.238 -37.512 1.00 22.11 120 THR B CA 1
ATOM 2057 C C . THR B 1 119 ? -38.657 -22.434 -37.626 1.00 22.50 120 THR B C 1
ATOM 2058 O O . THR B 1 119 ? -38.434 -21.494 -36.868 1.00 22.73 120 THR B O 1
ATOM 2062 N N . LEU B 1 120 ? -37.810 -22.776 -38.595 1.00 22.07 121 LEU B N 1
ATOM 2063 C CA . LEU B 1 120 ? -36.553 -22.033 -38.790 1.00 22.16 121 LEU B CA 1
ATOM 2064 C C . LEU B 1 120 ? -36.824 -20.571 -39.176 1.00 21.80 121 LEU B C 1
ATOM 2065 O O . LEU B 1 120 ? -36.157 -19.655 -38.671 1.00 20.65 121 LEU B O 1
ATOM 2070 N N . CYS B 1 121 ? -37.827 -20.353 -40.031 1.00 21.80 122 CYS B N 1
ATOM 2071 C CA . CYS B 1 121 ? -38.213 -19.004 -40.428 1.00 21.86 122 CYS B CA 1
ATOM 2072 C C . CYS B 1 121 ? -38.717 -18.183 -39.276 1.00 21.33 122 CYS B C 1
ATOM 2073 O O . CYS B 1 121 ? -38.354 -17.000 -39.170 1.00 22.07 122 CYS B O 1
ATOM 2076 N N . ILE B 1 122 ? -39.531 -18.792 -38.421 1.00 21.70 123 ILE B N 1
ATOM 2077 C CA . ILE B 1 122 ? -40.029 -18.120 -37.224 1.00 21.84 123 ILE B CA 1
ATOM 2078 C C . ILE B 1 122 ? -38.846 -17.674 -36.330 1.00 22.14 123 ILE B C 1
ATOM 2079 O O . ILE B 1 122 ? -38.835 -16.551 -35.836 1.00 22.22 123 ILE B O 1
ATOM 2084 N N . ALA B 1 123 ? -37.892 -18.579 -36.109 1.00 23.21 124 ALA B N 1
ATOM 2085 C CA . ALA B 1 123 ? -36.701 -18.306 -35.280 1.00 22.80 124 ALA B CA 1
ATOM 2086 C C . ALA B 1 123 ? -35.903 -17.126 -35.867 1.00 23.55 124 ALA B C 1
ATOM 2087 O O . ALA B 1 123 ? -35.507 -16.203 -35.137 1.00 22.63 124 ALA B O 1
ATOM 2089 N N . TYR B 1 124 ? -35.747 -17.122 -37.191 1.00 23.55 125 TYR B N 1
ATOM 2090 C CA . TYR B 1 124 ? -35.078 -16.027 -37.900 1.00 24.47 125 TYR B CA 1
ATOM 2091 C C . TYR B 1 124 ? -35.720 -14.652 -37.651 1.00 23.95 125 TYR B C 1
ATOM 2092 O O . TYR B 1 124 ? -35.010 -13.680 -37.367 1.00 23.73 125 TYR B O 1
ATOM 2101 N N . LEU B 1 125 ? -37.036 -14.589 -37.795 1.00 23.41 126 LEU B N 1
ATOM 2102 C CA . LEU B 1 125 ? -37.797 -13.373 -37.550 1.00 23.49 126 LEU B CA 1
ATOM 2103 C C . LEU B 1 125 ? -37.616 -12.835 -36.126 1.00 23.82 126 LEU B C 1
ATOM 2104 O O . LEU B 1 125 ? -37.428 -11.638 -35.939 1.00 22.90 126 LEU B O 1
ATOM 2109 N N . MET B 1 126 ? -37.628 -13.717 -35.127 1.00 23.58 127 MET B N 1
ATOM 2110 C CA . MET B 1 126 ? -37.370 -13.288 -33.757 1.00 23.77 127 MET B CA 1
ATOM 2111 C C . MET B 1 126 ? -35.961 -12.712 -33.600 1.00 23.58 127 MET B C 1
ATOM 2112 O O . MET B 1 126 ? -35.801 -11.652 -32.989 1.00 23.11 127 MET B O 1
ATOM 2117 N N . LYS B 1 127 ? -34.959 -13.392 -34.146 1.00 23.57 128 LYS B N 1
ATOM 2118 C CA . LYS B 1 127 ? -33.564 -12.965 -33.954 1.00 24.22 128 LYS B CA 1
ATOM 2119 C C . LYS B 1 127 ? -33.222 -11.699 -34.728 1.00 24.53 128 LYS B C 1
ATOM 2120 O O . LYS B 1 127 ? -32.531 -10.816 -34.192 1.00 23.58 128 LYS B O 1
ATOM 2126 N N . PHE B 1 128 ? -33.708 -11.596 -35.964 1.00 24.02 129 PHE B N 1
ATOM 2127 C CA . PHE B 1 128 ? -33.249 -10.526 -36.857 1.00 24.34 129 PHE B CA 1
ATOM 2128 C C . PHE B 1 128 ? -34.268 -9.469 -37.213 1.00 24.85 129 PHE B C 1
ATOM 2129 O O . PHE B 1 128 ? -33.894 -8.424 -37.751 1.00 24.57 129 PHE B O 1
ATOM 2137 N N . HIS B 1 129 ? -35.530 -9.723 -36.888 1.00 25.04 130 HIS B N 1
ATOM 2138 C CA . HIS B 1 129 ? -36.613 -8.757 -37.124 1.00 25.90 130 HIS B CA 1
ATOM 2139 C C . HIS B 1 129 ? -37.268 -8.243 -35.838 1.00 26.27 130 HIS B C 1
ATOM 2140 O O . HIS B 1 129 ? -38.261 -7.522 -35.895 1.00 25.58 130 HIS B O 1
ATOM 2147 N N . ASN B 1 130 ? -36.670 -8.600 -34.694 1.00 27.34 131 ASN B N 1
ATOM 2148 C CA . ASN B 1 130 ? -37.066 -8.114 -33.373 1.00 28.07 131 ASN B CA 1
ATOM 2149 C C . ASN B 1 130 ? -38.570 -8.202 -33.110 1.00 27.54 131 ASN B C 1
ATOM 2150 O O . ASN B 1 130 ? -39.173 -7.253 -32.643 1.00 28.51 131 ASN B O 1
ATOM 2155 N N . VAL B 1 131 ? -39.174 -9.335 -33.445 1.00 25.94 132 VAL B N 1
ATOM 2156 C CA . VAL B 1 131 ? -40.578 -9.569 -33.146 1.00 25.03 132 VAL B CA 1
ATOM 2157 C C . VAL B 1 131 ? -40.673 -10.758 -32.186 1.00 24.50 132 VAL B C 1
ATOM 2158 O O . VAL B 1 131 ? -39.836 -11.656 -32.229 1.00 24.33 132 VAL B O 1
ATOM 2162 N N . CYS B 1 132 ? -41.695 -10.750 -31.331 1.00 23.23 133 CYS B N 1
ATOM 2163 C CA . CYS B 1 132 ? -41.897 -11.819 -30.373 1.00 22.31 133 CYS B CA 1
ATOM 2164 C C . CYS B 1 132 ? -42.395 -13.057 -31.127 1.00 21.64 133 CYS B C 1
ATOM 2165 O O . CYS B 1 132 ? -42.711 -12.986 -32.326 1.00 20.96 133 CYS B O 1
ATOM 2168 N N . LEU B 1 133 ? -42.443 -14.174 -30.418 1.00 21.06 134 LEU B N 1
ATOM 2169 C CA . LEU B 1 133 ? -42.862 -15.449 -31.010 1.00 20.88 134 LEU B CA 1
ATOM 2170 C C . LEU B 1 133 ? -44.277 -15.393 -31.593 1.00 21.10 134 LEU B C 1
ATOM 2171 O O . LEU B 1 133 ? -44.513 -15.894 -32.695 1.00 22.78 134 LEU B O 1
ATOM 2176 N N . LEU B 1 134 ? -45.216 -14.838 -30.850 1.00 21.86 135 LEU B N 1
ATOM 2177 C CA . LEU B 1 134 ? -46.601 -14.727 -31.358 1.00 22.00 135 LEU B CA 1
ATOM 2178 C C . LEU B 1 134 ? -46.628 -13.984 -32.711 1.00 22.98 135 LEU B C 1
ATOM 2179 O O . LEU B 1 134 ? -47.233 -14.465 -33.685 1.00 20.69 135 LEU B O 1
ATOM 2184 N N . GLU B 1 135 ? -45.937 -12.840 -32.766 1.00 22.70 136 GLU B N 1
ATOM 2185 C CA . GLU B 1 135 ? -45.891 -12.023 -33.984 1.00 23.78 136 GLU B CA 1
ATOM 2186 C C . GLU B 1 135 ? -45.206 -12.778 -35.117 1.00 22.44 136 GLU B C 1
ATOM 2187 O O . GLU B 1 135 ? -45.644 -12.705 -36.246 1.00 22.19 136 GLU B O 1
ATOM 2193 N N . ALA B 1 136 ? -44.101 -13.458 -34.812 1.00 22.16 137 ALA B N 1
ATOM 2194 C CA . ALA B 1 136 ? -43.326 -14.178 -35.837 1.00 22.93 137 ALA B CA 1
ATOM 2195 C C . ALA B 1 136 ? -44.165 -15.354 -36.435 1.00 22.67 137 ALA B C 1
ATOM 2196 O O . ALA B 1 136 ? -44.183 -15.563 -37.646 1.00 22.43 137 ALA B O 1
ATOM 2198 N N . TYR B 1 137 ? -44.879 -16.071 -35.569 1.00 22.80 138 TYR B N 1
ATOM 2199 C CA . TYR B 1 137 ? -45.791 -17.125 -36.004 1.00 22.53 138 TYR B CA 1
ATOM 2200 C C . TYR B 1 137 ? -46.904 -16.561 -36.873 1.00 22.42 138 TYR B C 1
ATOM 2201 O O . TYR B 1 137 ? -47.175 -17.094 -37.937 1.00 22.56 138 TYR B O 1
ATOM 2210 N N . ASN B 1 138 ? -47.560 -15.508 -36.389 1.00 22.45 139 ASN B N 1
ATOM 2211 C CA . ASN B 1 138 ? -48.627 -14.831 -37.154 1.00 22.43 139 ASN B CA 1
ATOM 2212 C C . ASN B 1 138 ? -48.124 -14.347 -38.527 1.00 22.48 139 ASN B C 1
ATOM 2213 O O . ASN B 1 138 ? -48.800 -14.510 -39.512 1.00 22.04 139 ASN B O 1
ATOM 2218 N N . TRP B 1 139 ? -46.910 -13.794 -38.562 1.00 22.48 140 TRP B N 1
ATOM 2219 C CA . TRP B 1 139 ? -46.276 -13.338 -39.812 1.00 22.89 140 TRP B CA 1
ATOM 2220 C C . TRP B 1 139 ? -46.152 -14.508 -40.810 1.00 22.62 140 TRP B C 1
ATOM 2221 O O . TRP B 1 139 ? -46.624 -14.410 -41.937 1.00 22.13 140 TRP B O 1
ATOM 2232 N N . VAL B 1 140 ? -45.569 -15.625 -40.388 1.00 22.36 141 VAL B N 1
ATOM 2233 C CA . VAL B 1 140 ? -45.304 -16.717 -41.310 1.00 22.39 141 VAL B CA 1
ATOM 2234 C C . VAL B 1 140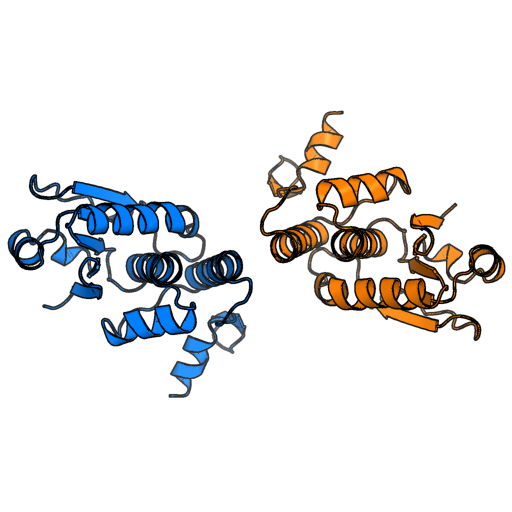 ? -46.628 -17.366 -41.722 1.00 22.28 141 VAL B C 1
ATOM 2235 O O . VAL B 1 140 ? -46.795 -17.729 -42.882 1.00 22.14 141 VAL B O 1
ATOM 2239 N N . LYS B 1 141 ? -47.549 -17.491 -40.767 1.00 21.87 142 LYS B N 1
ATOM 2240 C CA . LYS B 1 141 ? -48.862 -18.075 -41.007 1.00 22.54 142 LYS B CA 1
ATOM 2241 C C . LYS B 1 141 ? -49.656 -17.242 -42.044 1.00 22.65 142 LYS B C 1
ATOM 2242 O O . LYS B 1 141 ? -50.354 -17.801 -42.893 1.00 22.92 142 LYS B O 1
ATOM 2248 N N . ALA B 1 142 ? -49.542 -15.915 -41.961 1.00 23.60 143 ALA B N 1
ATOM 2249 C CA . ALA B 1 142 ? -50.181 -14.992 -42.906 1.00 24.06 143 ALA B CA 1
ATOM 2250 C C . ALA B 1 142 ? -49.645 -15.233 -44.315 1.00 24.19 143 ALA B C 1
ATOM 2251 O O . ALA B 1 142 ? -50.414 -15.308 -45.252 1.00 23.51 143 ALA B O 1
ATOM 2253 N N . ARG B 1 143 ? -48.332 -15.469 -44.418 1.00 23.37 144 ARG B N 1
ATOM 2254 C CA . ARG B 1 143 ? -47.667 -15.696 -45.694 1.00 23.39 144 ARG B CA 1
ATOM 2255 C C . ARG B 1 143 ? -47.937 -17.098 -46.255 1.00 24.08 144 ARG B C 1
ATOM 2256 O O . ARG B 1 143 ? -48.025 -17.282 -47.464 1.00 24.77 144 ARG B O 1
ATOM 2264 N N . ARG B 1 144 ? -48.062 -18.077 -45.365 1.00 23.86 145 ARG B N 1
ATOM 2265 C CA . ARG B 1 144 ? -48.226 -19.468 -45.769 1.00 24.03 145 ARG B CA 1
ATOM 2266 C C . ARG B 1 144 ? -49.179 -20.134 -44.783 1.00 23.93 145 ARG B C 1
ATOM 2267 O O . ARG B 1 144 ? -48.740 -20.676 -43.778 1.00 22.78 145 ARG B O 1
ATOM 2275 N N . PRO B 1 145 ? -50.487 -20.071 -45.076 1.00 23.96 146 PRO B N 1
ATOM 2276 C CA . PRO B 1 145 ? -51.514 -20.451 -44.110 1.00 24.23 146 PRO B CA 1
ATOM 2277 C C . PRO B 1 145 ? -51.482 -21.917 -43.657 1.00 24.61 146 PRO B C 1
ATOM 2278 O O . PRO B 1 145 ? -52.002 -22.223 -42.584 1.00 25.34 146 PRO B O 1
ATOM 2282 N N . VAL B 1 146 ? -50.861 -22.803 -44.435 1.00 24.07 147 VAL B N 1
ATOM 2283 C CA . VAL B 1 146 ? -50.801 -24.217 -44.045 1.00 24.07 147 VAL B CA 1
ATOM 2284 C C . VAL B 1 146 ? -49.800 -24.487 -42.925 1.00 23.75 147 VAL B C 1
ATOM 2285 O O . VAL B 1 146 ? -49.811 -25.596 -42.378 1.00 24.44 147 VAL B O 1
ATOM 2289 N N . ILE B 1 147 ? -48.941 -23.516 -42.568 1.00 23.71 148 ILE B N 1
ATOM 2290 C CA . ILE B 1 147 ? -47.868 -23.822 -41.593 1.00 23.57 148 ILE B CA 1
ATOM 2291 C C . ILE B 1 147 ? -48.415 -24.330 -40.250 1.00 24.06 148 ILE B C 1
ATOM 2292 O O . ILE B 1 147 ? -49.486 -23.910 -39.775 1.00 23.65 148 ILE B O 1
ATOM 2297 N N . ARG B 1 148 ? -47.705 -25.300 -39.693 1.00 23.37 149 ARG B N 1
ATOM 2298 C CA . ARG B 1 148 ? -48.118 -25.964 -38.481 1.00 23.42 149 ARG B CA 1
ATOM 2299 C C . ARG B 1 148 ? -46.913 -26.671 -37.846 1.00 23.09 149 ARG B C 1
ATOM 2300 O O . ARG B 1 148 ? -46.812 -27.893 -37.914 1.00 23.20 149 ARG B O 1
ATOM 2308 N N . PRO B 1 149 ? -45.997 -25.900 -37.214 1.00 23.09 150 PRO B N 1
ATOM 2309 C CA . PRO B 1 149 ? -44.906 -26.556 -36.471 1.00 23.22 150 PRO B CA 1
ATOM 2310 C C . PRO B 1 149 ? -45.416 -27.605 -35.495 1.00 22.94 150 PRO B C 1
ATOM 2311 O O . PRO B 1 149 ? -46.478 -27.430 -34.866 1.00 22.21 150 PRO B O 1
ATOM 2315 N N . ASN B 1 150 ? -44.682 -28.708 -35.393 1.00 22.27 151 ASN B N 1
ATOM 2316 C CA . ASN B 1 150 ? -45.049 -29.756 -34.477 1.00 22.44 151 ASN B CA 1
ATOM 2317 C C . ASN B 1 150 ? -44.885 -29.260 -33.029 1.00 22.26 151 ASN B C 1
ATOM 2318 O O . ASN B 1 150 ? -44.223 -28.245 -32.789 1.00 22.28 151 ASN B O 1
ATOM 2323 N N . VAL B 1 151 ? -45.532 -29.926 -32.088 1.00 21.93 152 VAL B N 1
ATOM 2324 C CA . VAL B 1 151 ? -45.558 -29.420 -30.705 1.00 22.57 152 VAL B CA 1
ATOM 2325 C C . VAL B 1 151 ? -44.173 -29.351 -30.012 1.00 22.33 152 VAL B C 1
ATOM 2326 O O . VAL B 1 151 ? -43.957 -28.496 -29.133 1.00 21.35 152 VAL B O 1
ATOM 2330 N N . GLY B 1 152 ? -43.245 -30.223 -30.425 1.00 21.38 153 GLY B N 1
ATOM 2331 C CA . GLY B 1 152 ? -41.882 -30.217 -29.866 1.00 22.32 153 GLY B CA 1
ATOM 2332 C C . GLY B 1 152 ? -41.125 -29.002 -30.369 1.00 21.43 153 GLY B C 1
ATOM 2333 O O . GLY B 1 152 ? -40.372 -28.359 -29.631 1.00 21.43 153 GLY B O 1
ATOM 2334 N N . PHE B 1 153 ? -41.321 -28.697 -31.646 1.00 21.64 154 PHE B N 1
ATOM 2335 C CA . PHE B 1 153 ? -40.721 -27.510 -32.251 1.00 20.85 154 PHE B CA 1
ATOM 2336 C C . PHE B 1 153 ? -41.235 -26.235 -31.557 1.00 21.12 154 PHE B C 1
ATOM 2337 O O . PHE B 1 153 ? -40.490 -25.286 -31.362 1.00 20.72 154 PHE B O 1
ATOM 2345 N N . TRP B 1 154 ? -42.509 -26.234 -31.172 1.00 21.41 155 TRP B N 1
ATOM 2346 C CA . TRP B 1 154 ? -43.075 -25.142 -30.396 1.00 21.98 155 TRP B CA 1
ATOM 2347 C C . TRP B 1 154 ? -42.414 -24.959 -29.034 1.00 22.23 155 TRP B C 1
ATOM 2348 O O . TRP B 1 154 ? -42.125 -23.820 -28.641 1.00 21.15 155 TRP B O 1
ATOM 2359 N N . ARG B 1 155 ? -42.188 -26.057 -28.326 1.00 22.80 156 ARG B N 1
ATOM 2360 C CA . ARG B 1 155 ? -41.440 -26.027 -27.051 1.00 23.32 156 ARG B CA 1
ATOM 2361 C C . ARG B 1 155 ? -40.079 -25.390 -27.241 1.00 23.03 156 ARG B C 1
ATOM 2362 O O . ARG B 1 155 ? -39.635 -24.586 -26.436 1.00 22.73 156 ARG B O 1
ATOM 2370 N N . GLN B 1 156 ? -39.420 -25.756 -28.323 1.00 22.99 157 GLN B N 1
ATOM 2371 C CA . GLN B 1 156 ? -38.076 -25.241 -28.616 1.00 22.56 157 GLN B CA 1
ATOM 2372 C C . GLN B 1 156 ? -38.091 -23.758 -29.021 1.00 22.27 157 GLN B C 1
ATOM 2373 O O . GLN B 1 156 ? -37.244 -22.984 -28.556 1.00 22.60 157 GLN B O 1
ATOM 2379 N N . LEU B 1 157 ? -39.070 -23.368 -29.846 1.00 21.65 158 LEU B N 1
ATOM 2380 C CA . LEU B 1 157 ? -39.309 -21.968 -30.153 1.00 22.43 158 LEU B CA 1
ATOM 2381 C C . LEU B 1 157 ? -39.594 -21.125 -28.914 1.00 21.80 158 LEU B C 1
ATOM 2382 O O . LEU B 1 157 ? -39.100 -20.026 -28.821 1.00 22.01 158 LEU B O 1
ATOM 2387 N N . ILE B 1 158 ? -40.379 -21.650 -27.979 1.00 21.43 159 ILE B N 1
ATOM 2388 C CA . ILE B 1 158 ? -40.703 -20.935 -26.746 1.00 21.99 159 ILE B CA 1
ATOM 2389 C C . ILE B 1 158 ? -39.466 -20.682 -25.902 1.00 21.65 159 ILE B C 1
ATOM 2390 O O . ILE B 1 158 ? -39.315 -19.610 -25.346 1.00 20.29 159 ILE B O 1
ATOM 2395 N N . ASP B 1 159 ? -38.599 -21.678 -25.800 1.00 22.23 160 ASP B N 1
ATOM 2396 C CA . ASP B 1 159 ? -37.371 -21.530 -25.045 1.00 22.83 160 ASP B CA 1
ATOM 2397 C C . ASP B 1 159 ? -36.454 -20.508 -25.728 1.00 22.75 160 ASP B C 1
ATOM 2398 O O . ASP B 1 159 ? -35.907 -19.641 -25.061 1.00 22.03 160 ASP B O 1
ATOM 2403 N N . TYR B 1 160 ? -36.326 -20.595 -27.05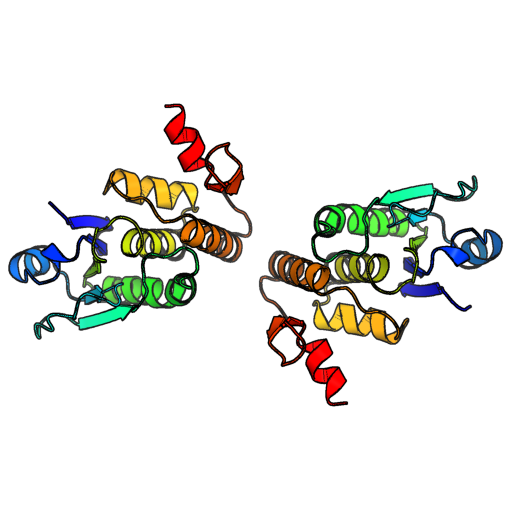1 1.00 22.61 161 TYR B N 1
ATOM 2404 C CA . TYR B 1 160 ? -35.534 -19.634 -27.821 1.00 22.95 161 TYR B CA 1
ATOM 2405 C C . TYR B 1 160 ? -36.074 -18.217 -27.649 1.00 22.58 161 TYR B C 1
ATOM 2406 O O . TYR B 1 160 ? -35.300 -17.316 -27.468 1.00 23.27 161 TYR B O 1
ATOM 2415 N N . GLU B 1 161 ? -37.389 -18.041 -27.694 1.00 23.39 162 GLU B N 1
ATOM 2416 C CA . GLU B 1 161 ? -38.003 -16.726 -27.406 1.00 23.57 162 GLU B CA 1
ATOM 2417 C C . GLU B 1 161 ? -37.597 -16.215 -26.023 1.00 23.73 162 GLU B C 1
ATOM 2418 O O . GLU B 1 161 ? -37.198 -15.058 -25.874 1.00 24.34 162 GLU B O 1
ATOM 2424 N N . ARG B 1 162 ? -37.703 -17.073 -25.015 1.00 23.70 163 ARG B N 1
ATOM 2425 C CA . ARG B 1 162 ? -37.307 -16.673 -23.666 1.00 24.43 163 ARG B CA 1
ATOM 2426 C C . ARG B 1 162 ? -35.818 -16.264 -23.608 1.00 23.97 163 ARG B C 1
ATOM 2427 O O . ARG B 1 162 ? -35.474 -15.274 -22.943 1.00 23.92 163 ARG B O 1
ATOM 2435 N N . GLN B 1 163 ? -34.947 -16.986 -24.325 1.00 23.97 164 GLN B N 1
ATOM 2436 C CA . GLN B 1 163 ? -33.526 -16.629 -24.397 1.00 24.47 164 GLN B CA 1
ATOM 2437 C C . GLN B 1 163 ? -33.334 -15.242 -25.008 1.00 24.23 164 GLN B C 1
ATOM 2438 O O . GLN B 1 163 ? -32.561 -14.432 -24.485 1.00 24.56 164 GLN B O 1
ATOM 2444 N N . LEU B 1 164 ? -34.035 -14.974 -26.110 1.00 22.93 165 LEU B N 1
ATOM 2445 C CA . LEU B 1 164 ? -33.879 -13.698 -26.824 1.00 23.60 165 LEU B CA 1
ATOM 2446 C C . LEU B 1 164 ? -34.487 -12.487 -26.104 1.00 23.68 165 LEU B C 1
ATOM 2447 O O . LEU B 1 164 ? -33.921 -11.409 -26.141 1.00 24.22 165 LEU B O 1
ATOM 2452 N N . PHE B 1 165 ? -35.637 -12.670 -25.469 1.00 24.43 166 PHE B N 1
ATOM 2453 C CA . PHE B 1 165 ? -36.441 -11.560 -24.976 1.00 24.63 166 PHE B CA 1
ATOM 2454 C C . PHE B 1 165 ? -36.654 -11.551 -23.465 1.00 25.47 166 PHE B C 1
ATOM 2455 O O . PHE B 1 165 ? -37.011 -10.500 -22.908 1.00 23.94 166 PHE B O 1
ATOM 2463 N N . GLY B 1 166 ? -36.432 -12.689 -22.807 1.00 25.91 167 GLY B N 1
ATOM 2464 C CA . GLY B 1 166 ? -36.628 -12.785 -21.350 1.00 27.08 167 GLY B CA 1
ATOM 2465 C C . GLY B 1 166 ? -38.084 -12.945 -20.938 1.00 28.01 167 GLY B C 1
ATOM 2466 O O . GLY B 1 166 ? -38.425 -12.847 -19.748 1.00 28.41 167 GLY B O 1
ATOM 2467 N N . LYS B 1 167 ? -38.947 -13.184 -21.917 1.00 28.68 168 LYS B N 1
ATOM 2468 C CA . LYS B 1 167 ? -40.344 -13.497 -21.656 1.00 29.79 168 LYS B CA 1
ATOM 2469 C C . LYS B 1 167 ? -40.936 -14.275 -22.842 1.00 29.31 168 LYS B C 1
ATOM 2470 O O . LYS B 1 167 ? -40.379 -14.250 -23.943 1.00 29.86 168 LYS B O 1
ATOM 2476 N N . SER B 1 168 ? -42.044 -14.974 -22.610 1.00 28.98 169 SER B N 1
ATOM 2477 C CA . SER B 1 168 ? -42.698 -15.731 -23.665 1.00 28.10 169 SER B CA 1
ATOM 2478 C C . SER B 1 168 ? -44.064 -15.114 -24.005 1.00 26.84 169 SER B C 1
ATOM 2479 O O . SER B 1 168 ? -44.686 -14.459 -23.181 1.00 26.76 169 SER B O 1
ATOM 2482 N N . THR B 1 169 ? -44.480 -15.262 -25.259 1.00 24.82 170 THR B N 1
ATOM 2483 C CA . THR B 1 169 ? -45.769 -14.744 -25.729 1.00 23.77 170 THR B CA 1
ATOM 2484 C C . THR B 1 169 ? -46.681 -15.863 -26.228 1.00 23.09 170 THR B C 1
ATOM 2485 O O . THR B 1 169 ? -47.770 -15.613 -26.731 1.00 22.64 170 THR B O 1
ATOM 2489 N N . VAL B 1 170 ? -46.195 -17.104 -26.136 1.00 23.55 171 VAL B N 1
ATOM 2490 C CA . VAL B 1 170 ? -46.983 -18.304 -26.416 1.00 23.32 171 VAL B CA 1
ATOM 2491 C C . VA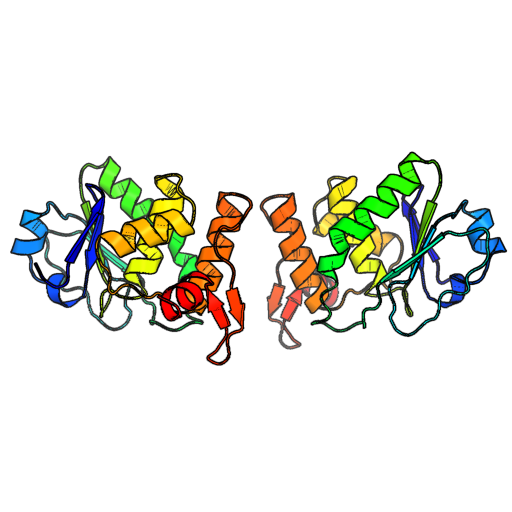L B 1 170 ? -46.648 -19.279 -25.287 1.00 24.60 171 VAL B C 1
ATOM 2492 O O . VAL B 1 170 ? -45.484 -19.397 -24.865 1.00 23.95 171 VAL B O 1
ATOM 2496 N N . LYS B 1 171 ? -47.684 -19.929 -24.766 1.00 24.83 172 LYS B N 1
ATOM 2497 C CA . LYS B 1 171 ? -47.560 -20.917 -23.691 1.00 25.52 172 LYS B CA 1
ATOM 2498 C C . LYS B 1 171 ? -48.078 -22.252 -24.226 1.00 23.85 172 LYS B C 1
ATOM 2499 O O . LYS B 1 171 ? -49.027 -22.263 -25.014 1.00 23.87 172 LYS B O 1
ATOM 2505 N N . MET B 1 172 ? -47.463 -23.354 -23.794 1.00 23.38 173 MET B N 1
ATOM 2506 C CA . MET B 1 172 ? -48.026 -24.699 -23.985 1.00 21.85 173 MET B CA 1
ATOM 2507 C C . MET B 1 172 ? -49.140 -24.954 -22.965 1.00 21.79 173 MET B C 1
ATOM 2508 O O . MET B 1 172 ? -48.970 -24.715 -21.753 1.00 20.95 173 MET B O 1
ATOM 2513 N N . VAL B 1 173 ? -50.275 -25.429 -23.482 1.00 21.08 174 VAL B N 1
ATOM 2514 C CA . VAL B 1 173 ? -51.466 -25.669 -22.697 1.00 21.46 174 VAL B CA 1
ATOM 2515 C C . VAL B 1 173 ? -52.046 -27.058 -22.965 1.00 22.04 174 VAL B C 1
ATOM 2516 O O . VAL B 1 173 ? -51.990 -27.579 -24.097 1.00 21.52 174 VAL B O 1
ATOM 2520 N N . GLN B 1 174 ? -52.582 -27.673 -21.915 1.00 22.21 175 GLN B N 1
ATOM 2521 C CA . GLN B 1 174 ? -53.218 -28.980 -22.060 1.00 23.84 175 GLN B CA 1
ATOM 2522 C C . GLN B 1 174 ? -54.654 -28.811 -22.524 1.00 23.46 175 GLN B C 1
ATOM 2523 O O . GLN B 1 174 ? -55.427 -28.054 -21.940 1.00 23.23 175 GLN B O 1
ATOM 2529 N N . THR B 1 175 ? -54.984 -29.501 -23.599 1.00 23.16 176 THR B N 1
ATOM 2530 C CA . THR B 1 175 ? -56.331 -29.618 -24.090 1.00 23.40 176 THR B CA 1
ATOM 2531 C C . THR B 1 175 ? -56.687 -31.119 -23.970 1.00 24.29 176 THR B C 1
ATOM 2532 O O . THR B 1 175 ? -55.806 -31.953 -23.734 1.00 22.83 176 THR B O 1
ATOM 2536 N N . PRO B 1 176 ? -57.963 -31.469 -24.169 1.00 25.27 177 PRO B N 1
ATOM 2537 C CA . PRO B 1 176 ? -58.358 -32.897 -24.189 1.00 25.98 177 PRO B CA 1
ATOM 2538 C C . PRO B 1 176 ? -57.648 -33.722 -25.278 1.00 25.79 177 PRO B C 1
ATOM 2539 O O . PRO B 1 176 ? -57.641 -34.954 -25.218 1.00 26.49 177 PRO B O 1
ATOM 2543 N N . TYR B 1 177 ? -57.034 -33.040 -26.240 1.00 25.20 178 TYR B N 1
ATOM 2544 C CA . TYR B 1 177 ? -56.445 -33.663 -27.399 1.00 25.56 178 TYR B CA 1
ATOM 2545 C C . TYR B 1 177 ? -54.932 -33.632 -27.365 1.00 25.91 178 TYR B C 1
ATOM 2546 O O . TYR B 1 177 ? -54.288 -34.035 -28.335 1.00 27.66 178 TYR B O 1
ATOM 2555 N N . GLY B 1 178 ? -54.364 -33.145 -26.259 1.00 25.67 179 GLY B N 1
ATOM 2556 C CA . GLY B 1 178 ? -52.928 -33.049 -26.096 1.00 24.67 179 GLY B CA 1
ATOM 2557 C C . GLY B 1 178 ? -52.448 -31.664 -25.685 1.00 24.19 179 GLY B C 1
ATOM 2558 O O . GLY B 1 178 ? -53.193 -30.678 -25.713 1.00 23.27 179 GLY B O 1
ATOM 2559 N N . ILE B 1 179 ? -51.188 -31.600 -25.285 1.00 23.31 180 ILE B N 1
ATOM 2560 C CA . ILE B 1 179 ? -50.543 -30.325 -24.968 1.00 23.45 180 ILE B CA 1
ATOM 2561 C C . ILE B 1 179 ? -50.111 -29.663 -26.273 1.00 23.39 180 ILE B C 1
ATOM 2562 O O . ILE B 1 179 ? -49.396 -30.275 -27.073 1.00 23.94 180 ILE B O 1
ATOM 2567 N N . VAL B 1 180 ? -50.538 -28.424 -26.464 1.00 23.50 181 VAL B N 1
ATOM 2568 C CA . VAL B 1 180 ? -50.274 -27.656 -27.680 1.00 23.12 181 VAL B CA 1
ATOM 2569 C C . VAL B 1 180 ? -49.992 -26.207 -27.321 1.00 23.87 181 VAL B C 1
ATOM 2570 O O . VAL B 1 180 ? -50.380 -25.755 -26.242 1.00 22.28 181 VAL B O 1
ATOM 2574 N N . PRO B 1 181 ? -49.344 -25.471 -28.243 1.00 23.32 182 PRO B N 1
ATOM 2575 C CA . PRO B 1 181 ? -49.254 -24.047 -28.053 1.00 23.69 182 PRO B CA 1
ATOM 2576 C C . PRO B 1 181 ? -50.662 -23.436 -28.014 1.00 24.06 182 PRO B C 1
ATOM 2577 O O . PRO B 1 181 ? -51.565 -23.868 -28.756 1.00 22.62 182 PRO B O 1
ATOM 2581 N N . ASP B 1 182 ? -50.830 -22.438 -27.159 1.00 23.97 183 ASP B N 1
ATOM 2582 C CA . ASP B 1 182 ? -52.143 -21.829 -26.962 1.00 25.00 183 ASP B CA 1
ATOM 2583 C C . ASP B 1 182 ? -52.764 -21.299 -28.256 1.00 25.01 183 ASP B C 1
ATOM 2584 O O . ASP B 1 182 ? -53.995 -21.278 -28.362 1.00 24.57 183 ASP B O 1
ATOM 2589 N N . VAL B 1 183 ? -51.928 -20.903 -29.232 1.00 24.68 184 VAL B N 1
ATOM 2590 C CA . VAL B 1 183 ? -52.420 -20.447 -30.551 1.00 24.58 184 VAL B CA 1
ATOM 2591 C C . VAL B 1 183 ? -53.225 -21.524 -31.295 1.00 24.36 184 VAL B C 1
ATOM 2592 O O . VAL B 1 183 ? -54.188 -21.198 -31.967 1.00 23.76 184 VAL B O 1
ATOM 2596 N N . TYR B 1 184 ? -52.873 -22.795 -31.121 1.00 24.78 185 TYR B N 1
ATOM 2597 C CA . TYR B 1 184 ? -53.618 -23.917 -31.712 1.00 25.02 185 TYR B CA 1
ATOM 2598 C C . TYR B 1 184 ? -54.948 -24.152 -30.985 1.00 25.57 185 TYR B C 1
ATOM 2599 O O . TYR B 1 184 ? -55.955 -24.500 -31.602 1.00 25.13 185 TYR B O 1
ATOM 2608 N N . GLU B 1 185 ? -54.954 -23.944 -29.675 1.00 26.28 186 GLU B N 1
ATOM 2609 C CA . GLU B 1 185 ? -56.192 -24.043 -28.901 1.00 26.81 186 GLU B CA 1
ATOM 2610 C C . GLU B 1 185 ? -57.148 -22.943 -29.330 1.00 26.73 186 GLU B C 1
ATOM 2611 O O . GLU B 1 185 ? -58.337 -23.195 -29.579 1.00 26.06 186 GLU B O 1
ATOM 2617 N N . LYS B 1 186 ? -56.626 -21.731 -29.473 1.00 26.71 187 LYS B N 1
ATOM 2618 C CA . LYS B 1 186 ? -57.444 -20.585 -29.892 1.00 27.17 187 LYS B CA 1
ATOM 2619 C C . LYS B 1 186 ? -58.030 -20.772 -31.293 1.00 27.01 187 LYS B C 1
ATOM 2620 O O . LYS B 1 186 ? -59.217 -20.499 -31.522 1.00 25.19 187 LYS B O 1
ATOM 2626 N N . GLU B 1 187 ? -57.197 -21.266 -32.208 1.00 27.81 188 GLU B N 1
ATOM 2627 C CA . GLU B 1 187 ? -57.619 -21.555 -33.575 1.00 28.50 188 GLU B CA 1
ATOM 2628 C C . GLU B 1 187 ? -58.734 -22.595 -33.612 1.00 28.74 188 GLU B C 1
ATOM 2629 O O . GLU B 1 187 ? -59.609 -22.490 -34.453 1.00 29.29 188 GLU B O 1
ATOM 2635 N N . SER B 1 188 ? -58.724 -23.573 -32.700 1.00 29.62 189 SER B N 1
ATOM 2636 C CA . SER B 1 188 ? -59.756 -24.634 -32.680 1.00 30.18 189 SER B CA 1
ATOM 2637 C C . SER B 1 188 ? -61.164 -24.132 -32.309 1.00 31.76 189 SER B C 1
ATOM 2638 O O . SER B 1 188 ? -62.158 -24.796 -32.617 1.00 30.21 189 SER B O 1
ATOM 2641 N N . ARG B 1 189 ? -61.231 -22.974 -31.652 1.00 33.82 190 ARG B N 1
ATOM 2642 C CA . ARG B 1 189 ? -62.496 -22.369 -31.191 1.00 36.09 190 ARG B CA 1
ATOM 2643 C C . ARG B 1 189 ? -62.998 -21.250 -32.091 1.00 38.08 190 ARG B C 1
ATOM 2644 O O . ARG B 1 189 ? -64.042 -20.652 -31.810 1.00 37.95 190 ARG B O 1
ATOM 2652 N N . HIS B 1 190 ? -62.267 -20.964 -33.169 1.00 40.72 191 HIS B N 1
ATOM 2653 C CA . HIS B 1 190 ? -62.655 -19.947 -34.151 1.00 42.43 191 HIS B CA 1
ATOM 2654 C C . HIS B 1 190 ? -62.775 -20.539 -35.551 1.00 43.10 191 HIS B C 1
ATOM 2655 O O . HIS B 1 190 ? -63.278 -21.663 -35.723 1.00 44.47 191 HIS B O 1
#

Solvent-accessible surface area: 16236 Å² total; per-residue (Å²): 86,63,5,16,13,88,5,20,105,9,0,8,0,0,86,8,76,10,10,45,68,86,140,28,0,76,76,74,42,6,62,0,1,0,0,0,0,105,101,45,108,54,126,110,74,118,79,12,83,44,43,76,2,66,9,43,64,114,43,162,13,70,0,26,140,61,5,65,86,4,0,62,50,0,60,38,9,35,172,160,168,14,5,0,0,0,5,2,42,56,0,40,5,12,0,0,0,1,0,0,0,7,0,2,66,64,74,126,16,31,0,65,90,0,4,76,60,0,55,76,118,27,88,85,0,107,1,28,43,1,0,0,105,45,0,20,42,11,0,72,111,65,60,68,136,50,51,2,141,48,44,125,17,125,203,28,95,25,0,26,13,12,55,119,69,92,154,205,108,5,34,13,81,0,14,104,8,0,9,0,0,82,12,72,8,11,49,70,112,147,40,0,92,76,85,41,5,60,0,1,0,0,0,0,105,99,45,106,40,121,93,57,128,77,10,80,42,48,74,1,64,10,42,65,115,42,156,14,69,0,26,138,61,4,65,86,3,0,60,54,0,64,35,5,38,177,157,175,15,4,0,0,0,4,2,41,57,0,40,4,12,0,0,0,1,0,0,0,7,0,2,68,65,71,123,21,29,0,64,87,0,3,76,68,0,57,78,112,26,92,88,0,104,1,27,45,0,0,0,103,42,0,21,40,11,0,68,111,63,59,68,136,47,53,0,141,51,46,148,23,126,206,32,94,28,0,19,11,11,50,106,68,92,152,182

Nearest PDB structures (foldseek):
  2wgp-assembly1_A  TM=1.006E+00  e=3.723E-37  Homo sapiens
  2esb-assembly1_A  TM=9.914E-01  e=9.344E-25  Homo sapiens
  8otz-assembly1_k  TM=9.705E-01  e=2.052E-21  Bos taurus
  6apx-assembly1_A  TM=9.776E-01  e=5.731E-17  Escherichia coli K-12
  2g6z-assembly1_B  TM=9.686E-01  e=5.307E-16  Homo sapiens

B-factor: mean 28.35, std 7.5, range [15.94, 67.01]

Secondary structure (DSSP, 8-state):
-TTEEEEETTEEEE-HHHHT-HHHHHHTT--EEEE--SSSPP---TTSEEEE----SSTTS-GGGGHHHHHHHHHHHHHTT--EEEE-SSSSSHHHHHHHHHHHHHH---HHHHHHHHHHH-TT----HHHHHHHHHHHHHHHSS-S--EEEETTEEEEHHHHHHHT-/--EEEEETTEEEE-HHHHT-HHHHHTTT--EEEE--SSSPP---TTSEEEE----SSTTS-GGGGHHHHHHHHHHHHHTT--EEEE-SSSSSHHHHHHHHHHHHHH---HHHHHHHHHHH-TT----HHHHHHHHHHHHHHHSS-S--EEEETTEEEEHHHHHHHT-

Organism: Homo sapiens (NCBI:txid9606)

CATH classification: 3.90.190.10

Sequence (335 aa):
IGGIAQITSSLFLGRGSVASNRHLLQARGITCIVNATIIEIPNFNWPQFEYVKVPLADMPHAPIGLYFDTVADKIHSVSRKHGATLVHCAAGVSRSATLCIAYLMKFHNVCLLEAYNWVKARRPVIRPNVGFWRQLIDYERQLFGKSTVKMVQTPYGIVPDVYEKESRHGGIAQITSSLFLGRGSVASNRHLLQARGITCIVNATIIEIPNFNWPQFEYVKVPLADMPHAPIGLYFDTVADKIHSVSRKHGATLVHCAAGVSRSATLCIAYLMKFHNVCLLEAYNWVKARRPVIRPNVGFWRQLIDYERQLFGKSTVKMVQTPYGIVPDVYEKESRH

GO terms:
  GO:0004722 protein serine/threonine phosphatase activity (F, EXP)
  GO:0005515 protein binding (F, IPI)
  GO:0003723 RNA binding (F, HDA)

InterPro domains:
  IPR000340 Dual specificity phosphatase, catalytic domain [PF00782] (34-164)
  IPR000387 Tyrosine-specific protein phosphatases domain [PS50056] (91-146)
  IPR016130 Protein-tyrosine phosphatase, active site [PS00383] (109-119)
  IPR020420 Atypical dual specificity phosphatase, subfamily B [PR01910] (29-45)
  IPR020420 Atypical dual specificity phosphatase, subfamily B [PR01910] (48-62)
  IPR020420 Atypical dual specificity phosphatase, subfamily B [PR01910] (73-82)
  IPR020420 Atypical dual specificity phosphatase, subfamily B [PR01910] (89-103)
  IPR020422 Dual specificity protein phosphatase domain [PS50054] (26-167)
  IPR020422 Dual specificity protein phosphatase domain [SM00195] (26-164)
  IPR029021 Protein-tyrosine phosphatase-like [G3DSA:3.90.190.10] (24-191)
  IPR029021 Protein-tyrosine phosphatase-like [SSF52799] (13-170)
  IPR052103 Dual Specificity Protein Phosphatases [PTHR45961] (21-196)

Foldseek 3Di:
DPFWWDLDLFEMEGAPVCQPVPVVCVVSQAAEEEEQDQPDDRPDDVRHHYHYNHFDLDLPTPLLVCLVVLLVVQVVQVVVVGHYYYYYHGSAASSLLSQ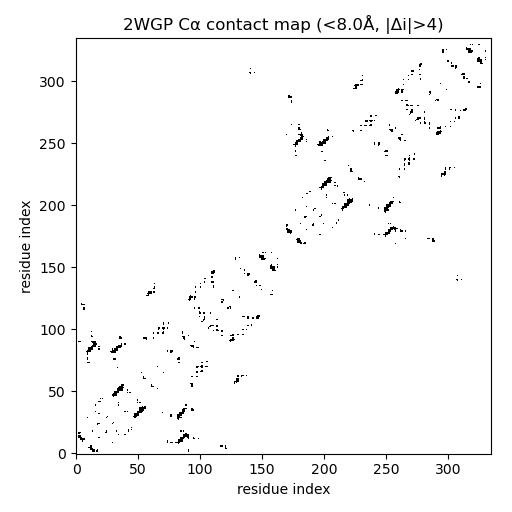LSNCCVPVVDASVVSNVSVCVTPVRHDHDQSSVVSSQVSSCVRPVHHDWDFDQDPVGTHIVVVVVVVVD/DFWFAQDLFEIFGAPVCQPVVVVCVVSQAAEEEECDQPDDRPDDPRHHYDYNHFDLDLPTPLLVCLCVLLVVQVVCVVVVGHYYYYYHGSAASSLLSQLSNCVVPVVDASVVSNVSSCVRPVRHDHDQSSVVSSQVSRCVRPVDHPWDFDQDPVGTHIVVVVVVVVD